Protein AF-A0A6F9D9B1-F1 (afdb_monomer_lite)

Radius of gyration: 52.51 Å; chains: 1; bounding box: 108×55×156 Å

Secondary structure (DSSP, 8-state):
-HHHHHHHHHHHHHHHHHHHHHHHHHHHHHHHHHHHHHHHHHHHHHHHHHHHHHHHHHHHHHHHHHHHHHHHHHHHHHHHHHHHHHHHHHHHHHHHHHHHHHHHHHHHHHHHHHHHSPP-SHHHHHHHHHHHHHHHHHHHHHHHHTT-SPPHHHHT-PPP--S--------------TT--------SS-TTTTS-SPPP-----S-TTSTTSSTTSSSS---------------GGGSSSSS-----------

Organism: NCBI:txid59560

InterPro domains:
  IPR038844 Cilia- and flagella-associated protein 157 [PTHR31954] (2-230)

pLDDT: mean 75.51, std 21.85, range [35.41, 98.44]

Structure (mmCIF, N/CA/C/O backbone):
data_AF-A0A6F9D9B1-F1
#
_entry.id   AF-A0A6F9D9B1-F1
#
loop_
_atom_site.group_PDB
_atom_site.id
_atom_site.type_symbol
_atom_site.label_atom_id
_atom_site.label_alt_id
_atom_site.label_comp_id
_atom_site.label_asym_id
_atom_site.label_entity_id
_atom_site.label_seq_id
_atom_site.pdbx_PDB_ins_code
_atom_site.Cartn_x
_atom_site.Cartn_y
_atom_site.Cartn_z
_atom_site.occupancy
_atom_site.B_iso_or_equiv
_atom_site.auth_seq_id
_atom_site.auth_comp_id
_atom_site.auth_asym_id
_atom_site.auth_atom_id
_atom_site.pdbx_PDB_model_num
ATOM 1 N N . MET A 1 1 ? -52.864 -15.549 83.362 1.00 72.94 1 MET A N 1
ATOM 2 C CA . MET A 1 1 ? -53.338 -16.318 82.189 1.00 72.94 1 MET A CA 1
ATOM 3 C C . MET A 1 1 ? -53.633 -15.479 80.948 1.00 72.94 1 MET A C 1
ATOM 5 O O . MET A 1 1 ? -52.844 -15.570 80.024 1.00 72.94 1 MET A O 1
ATOM 9 N N . GLN A 1 2 ? -54.710 -14.682 80.854 1.00 85.31 2 GLN A N 1
ATOM 10 C CA . GLN A 1 2 ? -55.036 -14.016 79.571 1.00 85.31 2 GLN A CA 1
ATOM 11 C C . GLN A 1 2 ? -54.035 -12.908 79.178 1.00 85.31 2 GLN A C 1
ATOM 13 O O . GLN A 1 2 ? -53.742 -12.740 77.999 1.00 85.31 2 GLN A O 1
ATOM 18 N N . ILE A 1 3 ? -53.469 -12.204 80.166 1.00 90.56 3 ILE A N 1
ATOM 19 C CA . ILE A 1 3 ? -52.449 -11.160 79.961 1.00 90.56 3 ILE A CA 1
ATOM 20 C C . ILE A 1 3 ? -51.107 -11.766 79.514 1.00 90.56 3 ILE A C 1
ATOM 22 O O . ILE A 1 3 ? -50.575 -11.347 78.496 1.00 90.56 3 ILE A O 1
ATOM 26 N N . GLU A 1 4 ? -50.616 -12.817 80.180 1.00 90.25 4 GLU A N 1
ATOM 27 C CA . GLU A 1 4 ? -49.375 -13.520 79.781 1.00 90.25 4 GLU A CA 1
ATOM 28 C C . GLU A 1 4 ? -49.441 -14.084 78.351 1.00 90.25 4 GLU A C 1
ATOM 30 O O . GLU A 1 4 ? -48.454 -14.069 77.612 1.00 90.25 4 GLU A O 1
ATOM 35 N N . LEU A 1 5 ? -50.612 -14.575 77.926 1.00 92.88 5 LEU A N 1
ATOM 36 C CA . LEU A 1 5 ? -50.808 -15.055 76.556 1.00 92.88 5 LEU A CA 1
ATOM 37 C C . LEU A 1 5 ? -50.654 -13.916 75.530 1.00 92.88 5 LEU A C 1
ATOM 39 O O . LEU A 1 5 ? -50.061 -14.102 74.471 1.00 92.88 5 LEU A O 1
ATOM 43 N N . LEU A 1 6 ? -51.165 -12.725 75.849 1.00 93.94 6 LEU A N 1
ATOM 44 C CA . LEU A 1 6 ? -51.011 -11.543 74.999 1.00 93.94 6 LEU A CA 1
ATOM 45 C C . LEU A 1 6 ? -49.564 -11.034 74.985 1.00 93.94 6 LEU A C 1
ATOM 47 O O . LEU A 1 6 ? -49.060 -10.694 73.917 1.00 93.94 6 LEU A O 1
ATOM 51 N N . GLU A 1 7 ? -48.879 -11.036 76.129 1.00 94.06 7 GLU A N 1
ATOM 52 C CA . GLU A 1 7 ? -47.473 -10.623 76.241 1.00 94.06 7 GLU A CA 1
ATOM 53 C C . GLU A 1 7 ? -46.542 -11.546 75.442 1.00 94.06 7 GLU A C 1
ATOM 55 O O . GLU A 1 7 ? -45.746 -11.071 74.630 1.00 94.06 7 GLU A O 1
ATOM 60 N N . SER A 1 8 ? -46.695 -12.867 75.588 1.00 93.62 8 SER A N 1
ATOM 61 C CA . SER A 1 8 ? -45.940 -13.854 74.796 1.00 93.62 8 SER A CA 1
ATOM 62 C C . SER A 1 8 ? -46.200 -13.720 73.291 1.00 93.62 8 SER A C 1
ATOM 64 O O . SER A 1 8 ? -45.258 -13.714 72.495 1.00 93.62 8 SER A O 1
ATOM 66 N N . SER A 1 9 ? -47.460 -13.517 72.886 1.00 94.38 9 SER A N 1
ATOM 67 C CA . SER A 1 9 ? -47.819 -13.237 71.491 1.00 94.38 9 SER A CA 1
ATOM 68 C C . SER A 1 9 ? -47.159 -11.953 70.976 1.00 94.38 9 SER A C 1
ATOM 70 O O . SER A 1 9 ? -46.678 -11.906 69.841 1.00 94.38 9 SER A O 1
ATOM 72 N N . GLN A 1 10 ? -47.130 -10.892 71.785 1.00 94.38 10 GLN A N 1
ATOM 73 C CA . GLN A 1 10 ? -46.506 -9.623 71.417 1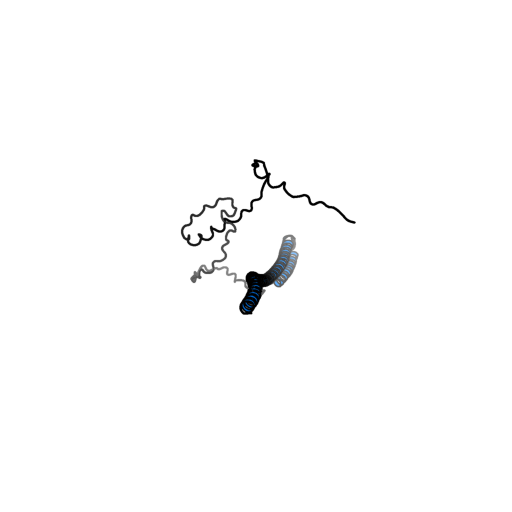.00 94.38 10 GLN A CA 1
ATOM 74 C C . GLN A 1 10 ? -44.987 -9.769 71.255 1.00 94.38 10 GLN A C 1
ATOM 76 O O . GLN A 1 10 ? -44.417 -9.237 70.298 1.00 94.38 10 GLN A O 1
ATOM 81 N N . GLU A 1 11 ? -44.331 -10.517 72.141 1.00 95.62 11 GLU A N 1
ATOM 82 C CA . GLU A 1 11 ? -42.892 -10.768 72.066 1.00 95.62 11 GLU A CA 1
ATOM 83 C C . GLU A 1 11 ? -42.522 -11.582 70.816 1.00 95.62 11 GLU A C 1
ATOM 85 O O . GLU A 1 11 ? -41.560 -11.256 70.112 1.00 95.62 11 GLU A O 1
ATOM 90 N N . GLU A 1 12 ? -43.315 -12.601 70.475 1.00 95.69 12 GLU A N 1
ATOM 91 C CA . GLU A 1 12 ? -43.139 -13.350 69.230 1.00 95.69 12 GLU A CA 1
ATOM 92 C C . GLU A 1 12 ? -43.305 -12.475 67.986 1.00 95.69 12 GLU A C 1
ATOM 94 O O . GLU A 1 12 ? -42.510 -12.581 67.047 1.00 95.69 12 GLU A O 1
ATOM 99 N N . LEU A 1 13 ? -44.320 -11.607 67.965 1.00 96.19 13 LEU A N 1
ATOM 100 C CA . LEU A 1 13 ? -44.542 -10.678 66.859 1.00 96.19 13 LEU A CA 1
ATOM 101 C C . LEU A 1 13 ? -43.378 -9.698 66.717 1.00 96.19 13 LEU A C 1
ATOM 103 O O . LEU A 1 13 ? -42.915 -9.471 65.600 1.00 96.19 13 LEU A O 1
ATOM 107 N N . ALA A 1 14 ? -42.854 -9.171 67.825 1.00 96.38 14 ALA A N 1
ATOM 108 C CA . ALA A 1 14 ? -41.684 -8.300 67.812 1.00 96.38 14 ALA A CA 1
ATOM 109 C C . ALA A 1 14 ? -40.438 -9.027 67.272 1.00 96.38 14 ALA A C 1
ATOM 111 O O . ALA A 1 14 ? -39.728 -8.485 66.421 1.00 96.38 14 ALA A O 1
ATOM 112 N N . LYS A 1 15 ? -40.202 -10.280 67.693 1.00 96.88 15 LYS A N 1
ATOM 113 C CA . LYS A 1 15 ? -39.099 -11.120 67.188 1.00 96.88 15 LYS A CA 1
ATOM 114 C C . LYS A 1 15 ? -39.237 -11.402 65.689 1.00 96.88 15 LYS A C 1
ATOM 116 O O . LYS A 1 15 ? -38.274 -11.215 64.943 1.00 96.88 15 LYS A O 1
ATOM 121 N N . LYS A 1 16 ? -40.429 -11.799 65.230 1.00 97.19 16 LYS A N 1
ATOM 122 C CA . LYS A 1 16 ? -40.727 -12.051 63.808 1.00 97.19 16 LYS A CA 1
ATOM 123 C C . LYS A 1 16 ? -40.570 -10.779 62.973 1.00 97.19 16 LYS A C 1
ATOM 125 O O . LYS A 1 16 ? -39.929 -10.817 61.928 1.00 97.19 16 LYS A O 1
ATOM 130 N N . ASN A 1 17 ? -41.074 -9.644 63.456 1.00 97.44 17 ASN A N 1
ATOM 131 C CA . ASN A 1 17 ? -40.945 -8.351 62.784 1.00 97.44 17 ASN A CA 1
ATOM 132 C C . ASN A 1 17 ? -39.471 -7.934 62.648 1.00 97.44 17 ASN A C 1
ATOM 134 O O . ASN A 1 17 ? -39.024 -7.611 61.550 1.00 97.44 17 ASN A O 1
ATOM 138 N N . ASN A 1 18 ? -38.682 -8.043 63.721 1.00 97.19 18 ASN A N 1
ATOM 139 C CA . ASN A 1 18 ? -37.259 -7.710 63.677 1.00 97.19 18 ASN A CA 1
ATOM 140 C C . ASN A 1 18 ? -36.475 -8.634 62.720 1.00 97.19 18 ASN A C 1
ATOM 142 O O . ASN A 1 18 ? -35.644 -8.172 61.936 1.00 97.19 18 ASN A O 1
ATOM 146 N N . SER A 1 19 ? -36.789 -9.935 62.716 1.00 97.56 19 SER A N 1
ATOM 147 C CA . SER A 1 19 ? -36.224 -10.887 61.750 1.00 97.56 19 SER A CA 1
ATOM 148 C C . SER A 1 19 ? -36.567 -10.504 60.303 1.00 97.56 19 SER A C 1
ATOM 150 O O . SER A 1 19 ? -35.673 -10.387 59.462 1.00 97.56 19 SER A O 1
ATOM 152 N N . ASN A 1 20 ? -37.840 -10.206 60.025 1.00 97.75 20 ASN A N 1
ATOM 153 C CA . ASN A 1 20 ? -38.300 -9.776 58.703 1.00 97.75 20 ASN A CA 1
ATOM 154 C C . ASN A 1 20 ? -37.621 -8.476 58.257 1.00 97.75 20 ASN A C 1
ATOM 156 O O . ASN A 1 20 ? -37.199 -8.369 57.108 1.00 97.75 20 ASN A O 1
ATOM 160 N N . LEU A 1 21 ? -37.443 -7.513 59.166 1.00 97.62 21 LEU A N 1
ATOM 161 C CA . LEU A 1 21 ? -36.732 -6.268 58.882 1.00 97.62 21 LEU A CA 1
ATOM 162 C C . LEU A 1 21 ? -35.270 -6.527 58.492 1.00 97.62 21 LEU A C 1
ATOM 164 O O . LEU A 1 21 ? -34.748 -5.878 57.585 1.00 97.62 21 LEU A O 1
ATOM 168 N N . LYS A 1 22 ? -34.599 -7.483 59.145 1.00 98.31 22 LYS A N 1
ATOM 169 C CA . LYS A 1 22 ? -33.225 -7.875 58.799 1.00 98.31 22 LYS A CA 1
ATOM 170 C C . LYS A 1 22 ? -33.153 -8.522 57.416 1.00 98.31 22 LYS A C 1
ATOM 172 O O . LYS A 1 22 ? -32.257 -8.188 56.642 1.00 98.31 22 LYS A O 1
ATOM 177 N N . VAL A 1 23 ? -34.097 -9.406 57.095 1.00 98.25 23 VAL A N 1
ATOM 178 C CA . VAL A 1 23 ? -34.194 -10.027 55.766 1.00 98.25 23 VAL A CA 1
ATOM 179 C C . VAL A 1 23 ? -34.441 -8.967 54.696 1.00 98.25 23 VAL A C 1
ATOM 181 O O . VAL A 1 23 ? -33.726 -8.945 53.698 1.00 98.25 23 VAL A O 1
ATOM 184 N N . LEU A 1 24 ? -35.371 -8.038 54.932 1.00 98.19 24 LEU A N 1
ATOM 185 C CA . LEU A 1 24 ? -35.668 -6.948 54.004 1.00 98.19 24 LEU A CA 1
ATOM 186 C C . LEU A 1 24 ? -34.423 -6.089 53.746 1.00 98.19 24 LEU A C 1
ATOM 188 O O . LEU A 1 24 ? -34.074 -5.857 52.595 1.00 98.19 24 LEU A O 1
ATOM 192 N N . LYS A 1 25 ? -33.681 -5.719 54.801 1.00 98.19 25 LYS A N 1
ATOM 193 C CA . LYS A 1 25 ? -32.403 -4.998 54.673 1.00 98.19 25 LYS A CA 1
ATOM 194 C C . LYS A 1 25 ? -31.373 -5.764 53.839 1.00 98.19 25 LYS A C 1
ATOM 196 O O . LYS A 1 25 ? -30.714 -5.148 53.007 1.00 98.19 25 LYS A O 1
ATOM 201 N N . MET A 1 26 ? -31.233 -7.079 54.034 1.00 98.38 26 MET A N 1
ATOM 202 C CA . MET A 1 26 ? -30.323 -7.888 53.212 1.00 98.38 26 MET A CA 1
ATOM 203 C C . MET A 1 26 ? -30.755 -7.936 51.747 1.00 98.38 26 MET A C 1
ATOM 205 O O . MET A 1 26 ? -29.910 -7.780 50.872 1.00 98.38 26 MET A O 1
ATOM 209 N N . ILE A 1 27 ? -32.046 -8.139 51.471 1.00 98.38 27 ILE A N 1
ATOM 210 C CA . ILE A 1 27 ? -32.565 -8.185 50.099 1.00 98.38 27 ILE A CA 1
ATOM 211 C C . ILE A 1 27 ? -32.355 -6.833 49.416 1.00 98.38 27 ILE A C 1
ATOM 213 O O . ILE A 1 27 ? -31.853 -6.801 48.300 1.00 98.38 27 ILE A O 1
ATOM 217 N N . THR A 1 28 ? -32.648 -5.719 50.092 1.00 98.19 28 THR A N 1
ATOM 218 C CA . THR A 1 28 ? -32.409 -4.376 49.544 1.00 98.19 28 THR A CA 1
ATOM 219 C C . THR A 1 28 ? -30.924 -4.117 49.290 1.00 98.19 28 THR A C 1
ATOM 221 O O . THR A 1 28 ? -30.573 -3.546 48.262 1.00 98.19 28 THR A O 1
ATOM 224 N N . ALA A 1 29 ? -30.038 -4.545 50.195 1.00 98.06 29 ALA A N 1
ATOM 225 C CA . ALA A 1 29 ? -28.596 -4.423 49.986 1.00 98.06 29 ALA A CA 1
ATOM 226 C C . ALA A 1 29 ? -28.125 -5.257 48.784 1.00 98.06 29 ALA A C 1
ATOM 228 O O . ALA A 1 29 ? -27.351 -4.769 47.965 1.00 98.06 29 ALA A O 1
ATOM 229 N N . ARG A 1 30 ? -28.636 -6.486 48.644 1.00 98.38 30 ARG A N 1
ATOM 230 C CA . ARG A 1 30 ? -28.313 -7.373 47.523 1.00 98.38 30 ARG A CA 1
ATOM 231 C C . ARG A 1 30 ? -28.859 -6.855 46.193 1.00 98.38 30 ARG A C 1
ATOM 233 O O . ARG A 1 30 ? -28.149 -6.942 45.202 1.00 98.38 30 ARG A O 1
ATOM 240 N N . ALA A 1 31 ? -30.066 -6.293 46.175 1.00 98.25 31 ALA A N 1
ATOM 241 C CA . ALA A 1 31 ? -30.654 -5.694 44.979 1.00 98.25 31 ALA A CA 1
ATOM 242 C C . ALA A 1 31 ? -29.799 -4.526 44.468 1.00 98.25 31 ALA A C 1
ATOM 244 O O . ALA A 1 31 ? -29.416 -4.523 43.306 1.00 98.25 31 ALA A O 1
ATOM 245 N N . ARG A 1 32 ? -29.376 -3.615 45.357 1.00 98.19 32 ARG A N 1
ATOM 246 C CA . ARG A 1 32 ? -28.458 -2.521 44.985 1.00 98.19 32 ARG A CA 1
ATOM 247 C C . ARG A 1 32 ? -27.114 -3.021 44.469 1.00 98.19 32 ARG A C 1
ATOM 249 O O . ARG A 1 32 ? -26.556 -2.450 43.543 1.00 98.19 32 ARG A O 1
ATOM 256 N N . GLN A 1 33 ? -26.576 -4.080 45.072 1.00 98.38 33 GLN A N 1
ATOM 257 C CA . GLN A 1 33 ? -25.340 -4.686 44.581 1.00 98.38 33 GLN A CA 1
ATOM 258 C C . GLN A 1 33 ? -25.522 -5.263 43.169 1.00 98.38 33 GLN A C 1
ATOM 260 O O . GLN A 1 33 ? -24.626 -5.129 42.345 1.00 98.38 33 GLN A O 1
ATOM 265 N N . GLN A 1 34 ? -26.664 -5.896 42.893 1.00 98.31 34 GLN A N 1
ATOM 266 C CA . GLN A 1 34 ? -26.977 -6.430 41.567 1.00 98.31 34 GLN A CA 1
ATOM 267 C C . GLN A 1 34 ? -27.194 -5.320 40.534 1.00 98.31 34 GLN A C 1
ATOM 269 O O . GLN A 1 34 ? -26.738 -5.473 39.410 1.00 98.31 34 GLN A O 1
ATOM 274 N N . GLU A 1 35 ? -27.818 -4.202 40.911 1.00 98.12 35 GLU A N 1
ATOM 275 C CA . GLU A 1 35 ? -27.962 -3.022 40.044 1.00 98.12 35 GLU A CA 1
ATOM 276 C C . GLU A 1 35 ? -26.596 -2.477 39.609 1.00 98.12 35 GLU A C 1
ATOM 278 O O . GLU A 1 35 ? -26.361 -2.312 38.418 1.00 98.12 35 GLU A O 1
ATOM 283 N N . LEU A 1 36 ? -25.659 -2.306 40.550 1.00 98.31 36 LEU A N 1
ATOM 284 C CA . LEU A 1 36 ? -24.294 -1.869 40.228 1.00 98.31 36 LEU A CA 1
ATOM 285 C C . LEU A 1 36 ? -23.558 -2.865 39.323 1.00 98.31 36 LEU A C 1
ATOM 287 O O . LEU A 1 36 ? -22.819 -2.467 38.432 1.00 98.31 36 LEU A O 1
ATOM 291 N N . GLN A 1 37 ? -23.754 -4.168 39.542 1.00 98.25 37 GLN A N 1
ATOM 292 C CA . GLN A 1 37 ? -23.152 -5.195 38.689 1.00 98.25 37 GLN A CA 1
ATOM 293 C C . GLN A 1 37 ? -23.719 -5.183 37.269 1.00 98.25 37 GLN A C 1
ATOM 295 O O . GLN A 1 37 ? -22.981 -5.463 36.331 1.00 98.25 37 GLN A O 1
ATOM 300 N N . LEU A 1 38 ? -25.011 -4.893 37.107 1.00 98.44 38 LEU A N 1
ATOM 301 C CA . LEU A 1 38 ? -25.625 -4.766 35.789 1.00 98.44 38 LEU A CA 1
ATOM 302 C C . LEU A 1 38 ? -25.080 -3.544 35.049 1.00 98.44 38 LEU A C 1
ATOM 304 O O . LEU A 1 38 ? -24.692 -3.682 33.897 1.00 98.44 38 LEU A O 1
ATOM 308 N N . GLU A 1 39 ? -24.950 -2.401 35.722 1.00 98.38 39 GLU A N 1
ATOM 309 C CA . GLU A 1 39 ? -24.370 -1.183 35.137 1.00 98.38 39 GLU A CA 1
ATOM 310 C C . GLU A 1 39 ? -22.909 -1.394 34.678 1.00 98.38 39 GLU A C 1
ATOM 312 O O . GLU A 1 39 ? -22.523 -1.002 33.573 1.00 98.38 39 GLU A O 1
ATOM 317 N N . ASP A 1 40 ? -22.101 -2.098 35.478 1.00 98.25 40 ASP A N 1
ATOM 318 C CA . ASP A 1 40 ? -20.730 -2.483 35.108 1.00 98.25 40 ASP A CA 1
ATOM 319 C C . ASP A 1 40 ? -20.695 -3.424 33.889 1.00 98.25 40 ASP A C 1
ATOM 321 O O . ASP A 1 40 ? -19.807 -3.330 33.042 1.00 98.25 40 ASP A O 1
ATOM 325 N N . LEU A 1 41 ? -21.649 -4.353 33.779 1.00 98.31 41 LEU A N 1
ATOM 326 C CA . LEU A 1 41 ? -21.725 -5.258 32.630 1.00 98.31 41 LEU A CA 1
ATOM 327 C C . LEU A 1 41 ? -22.193 -4.535 31.365 1.00 98.31 41 LEU A C 1
ATOM 329 O O . LEU A 1 41 ? -21.628 -4.779 30.303 1.00 98.31 41 LEU A O 1
ATOM 333 N N . GLU A 1 42 ? -23.165 -3.631 31.480 1.00 98.38 42 GLU A N 1
ATOM 334 C CA . GLU A 1 42 ? -23.666 -2.819 30.367 1.00 98.38 42 GLU A CA 1
ATOM 335 C C . GLU A 1 42 ? -22.579 -1.890 29.813 1.00 98.38 42 GLU A C 1
ATOM 337 O O . GLU A 1 42 ? -22.394 -1.805 28.598 1.00 98.38 42 GLU A O 1
ATOM 342 N N . SER A 1 43 ? -21.813 -1.226 30.684 1.00 98.25 43 SER A N 1
ATOM 343 C CA . SER A 1 43 ? -20.684 -0.392 30.248 1.00 98.25 43 SER A CA 1
ATOM 344 C C . SER A 1 43 ? -19.606 -1.218 29.545 1.00 98.25 43 SER A C 1
ATOM 346 O O . SER A 1 43 ? -19.127 -0.843 28.476 1.00 98.25 43 SER A O 1
ATOM 348 N N . ARG A 1 44 ? -19.283 -2.397 30.081 1.00 98.31 44 ARG A N 1
ATOM 349 C CA . ARG A 1 44 ? -18.303 -3.297 29.474 1.00 98.31 44 ARG A CA 1
ATOM 350 C C . ARG A 1 44 ? -18.777 -3.878 28.141 1.00 98.31 44 ARG A C 1
ATOM 352 O O . ARG A 1 44 ? -17.967 -4.066 27.239 1.00 98.31 44 ARG A O 1
ATOM 359 N N . GLU A 1 45 ? -20.070 -4.154 27.988 1.00 98.38 45 GLU A N 1
ATOM 360 C CA . GLU A 1 45 ? -20.661 -4.571 26.711 1.00 98.38 45 GLU A CA 1
ATOM 361 C C . GLU A 1 45 ? -20.518 -3.473 25.648 1.00 98.38 45 GLU A C 1
ATOM 363 O O . GLU A 1 45 ? -20.113 -3.760 24.522 1.00 98.38 45 GLU A O 1
ATOM 368 N N . GLN A 1 46 ? -20.739 -2.207 26.017 1.00 98.31 46 GLN A N 1
ATOM 369 C CA . GLN A 1 46 ? -20.509 -1.071 25.117 1.00 98.31 46 GLN A CA 1
ATOM 370 C C . GLN A 1 46 ? -19.037 -0.948 24.700 1.00 98.31 46 GLN A C 1
ATOM 372 O O . GLN A 1 46 ? -18.756 -0.712 23.525 1.00 98.31 46 GLN A O 1
ATOM 377 N N . GLU A 1 47 ? -18.094 -1.139 25.627 1.00 98.31 47 GLU A N 1
ATOM 378 C CA . GLU A 1 47 ? -16.659 -1.163 25.309 1.00 98.31 47 GLU A CA 1
ATOM 379 C C . GLU A 1 47 ? -16.309 -2.305 24.344 1.00 98.31 47 GLU A C 1
ATOM 381 O O . GLU A 1 47 ? -15.553 -2.104 23.393 1.00 98.31 47 GLU A O 1
ATOM 386 N N . TYR A 1 48 ? -16.878 -3.498 24.548 1.00 98.44 48 TYR A N 1
ATOM 387 C CA . TYR A 1 48 ? -16.671 -4.626 23.640 1.00 98.44 48 TYR A CA 1
ATOM 388 C C . TYR A 1 48 ? -17.203 -4.345 22.237 1.00 98.44 48 TYR A C 1
ATOM 390 O O . TYR A 1 48 ? -16.510 -4.652 21.270 1.00 98.44 48 TYR A O 1
ATOM 398 N N . MET A 1 49 ? -18.380 -3.726 22.118 1.00 98.44 49 MET A N 1
ATOM 399 C CA . MET A 1 49 ? -18.922 -3.324 20.819 1.00 98.44 49 MET A CA 1
ATOM 400 C C . MET A 1 49 ? -18.001 -2.330 20.102 1.00 98.44 49 MET A C 1
ATOM 402 O O . MET A 1 49 ? -17.712 -2.509 18.922 1.00 98.44 49 MET A O 1
ATOM 406 N N . GLN A 1 50 ? -17.489 -1.321 20.812 1.00 98.31 50 GLN A N 1
ATOM 407 C CA . GLN A 1 50 ? -16.557 -0.342 20.236 1.00 98.31 50 GLN A CA 1
ATOM 408 C C . GLN A 1 50 ? -15.258 -1.007 19.766 1.00 98.31 50 GLN A C 1
ATOM 410 O O . GLN A 1 50 ? -14.807 -0.771 18.648 1.00 98.31 50 GLN A O 1
ATOM 415 N N . LEU A 1 51 ? -14.683 -1.891 20.585 1.00 98.38 51 LEU A N 1
ATOM 416 C CA . LEU A 1 51 ? -13.481 -2.642 20.219 1.00 98.38 51 LEU A CA 1
ATOM 417 C C . LEU A 1 51 ? -13.714 -3.575 19.026 1.00 98.38 51 LEU A C 1
ATOM 419 O O . LEU A 1 51 ? -12.814 -3.764 18.206 1.00 98.38 51 LEU A O 1
ATOM 423 N N . GLU A 1 52 ? -14.898 -4.176 18.918 1.00 98.44 52 GLU A N 1
ATOM 424 C CA . GLU A 1 52 ? -15.259 -5.004 17.772 1.00 98.44 52 GLU A CA 1
ATOM 425 C C . GLU A 1 52 ? -15.352 -4.156 16.498 1.00 98.44 52 GLU A C 1
ATOM 427 O O . GLU A 1 52 ? -14.735 -4.508 15.490 1.00 98.44 52 GLU A O 1
ATOM 432 N N . GLU A 1 53 ? -16.014 -2.999 16.555 1.00 98.44 53 GLU A N 1
ATOM 433 C CA . GLU A 1 53 ? -16.066 -2.043 15.445 1.00 98.44 53 GLU A CA 1
ATOM 434 C C . GLU A 1 53 ? -14.661 -1.604 15.008 1.00 98.44 53 GLU A C 1
ATOM 436 O O . GLU A 1 53 ? -14.322 -1.726 13.828 1.00 98.44 53 GLU A O 1
ATOM 441 N N . GLU A 1 54 ? -13.804 -1.187 15.941 1.00 98.44 54 GLU A N 1
ATOM 442 C CA . GLU A 1 54 ? -12.410 -0.826 15.658 1.00 98.44 54 GLU A CA 1
ATOM 443 C C . GLU A 1 54 ? -11.630 -1.995 15.039 1.00 98.44 54 GLU A C 1
ATOM 445 O O . GLU A 1 54 ? -10.911 -1.826 14.051 1.00 98.44 54 GLU A O 1
ATOM 450 N N . SER A 1 55 ? -11.806 -3.213 15.561 1.00 98.12 55 SER A N 1
ATOM 451 C CA . SER A 1 55 ? -11.159 -4.408 15.014 1.00 98.12 55 SER A CA 1
ATOM 452 C C . SER A 1 55 ? -11.593 -4.677 13.574 1.00 98.12 55 SER A C 1
ATOM 454 O O . SER A 1 55 ? -10.753 -4.995 12.726 1.00 98.12 55 SER A O 1
ATOM 456 N N . THR A 1 56 ? -12.885 -4.528 13.268 1.00 98.44 56 THR A N 1
ATOM 457 C CA . THR A 1 56 ? -13.382 -4.693 11.896 1.00 98.44 56 THR A CA 1
ATOM 458 C C . THR A 1 56 ? -12.839 -3.622 10.954 1.00 98.44 56 THR A C 1
ATOM 460 O O . THR A 1 56 ? -12.427 -3.963 9.844 1.00 98.44 56 THR A O 1
ATOM 463 N N . GLN A 1 57 ? -12.750 -2.365 11.395 1.00 98.38 57 GLN A N 1
ATOM 464 C CA . GLN A 1 57 ? -12.172 -1.275 10.605 1.00 98.38 57 GLN A CA 1
ATOM 465 C C . GLN A 1 57 ? -10.697 -1.540 10.290 1.00 98.38 57 GLN A C 1
ATOM 467 O O . GLN A 1 57 ? -10.301 -1.511 9.128 1.00 98.38 57 GLN A O 1
ATOM 472 N N . ILE A 1 58 ? -9.898 -1.915 11.293 1.00 98.31 58 ILE A N 1
ATOM 473 C CA . ILE A 1 58 ? -8.472 -2.229 11.110 1.00 98.31 58 ILE A CA 1
ATOM 474 C C . ILE A 1 58 ? -8.271 -3.418 10.157 1.00 98.31 58 ILE A C 1
ATOM 476 O O . ILE A 1 58 ? -7.311 -3.444 9.381 1.00 98.31 58 ILE A O 1
ATOM 480 N N . ARG A 1 59 ? -9.155 -4.424 10.193 1.00 98.31 59 ARG A N 1
ATOM 481 C CA . ARG A 1 59 ? -9.103 -5.546 9.239 1.00 98.31 59 ARG A CA 1
ATOM 482 C C . ARG A 1 59 ? -9.369 -5.083 7.811 1.00 98.31 59 ARG A C 1
ATOM 484 O O . ARG A 1 59 ? -8.617 -5.464 6.920 1.00 98.31 59 ARG A O 1
ATOM 491 N N . GLN A 1 60 ? -10.380 -4.240 7.608 1.00 98.31 60 GLN A N 1
ATOM 492 C CA . GLN A 1 60 ? -10.689 -3.676 6.291 1.00 98.31 60 GLN A CA 1
ATOM 493 C C . GLN A 1 60 ? -9.549 -2.800 5.765 1.00 98.31 60 GLN A C 1
ATOM 495 O O . GLN A 1 60 ? -9.204 -2.875 4.589 1.00 98.31 60 GLN A O 1
ATOM 500 N N . GLU A 1 61 ? -8.936 -1.982 6.621 1.00 98.25 61 GLU A N 1
ATOM 501 C CA . GLU A 1 61 ? -7.781 -1.167 6.241 1.00 98.25 61 GLU A CA 1
ATOM 502 C C . GLU A 1 61 ? -6.580 -2.029 5.845 1.00 98.25 61 GLU A C 1
ATOM 504 O O . GLU A 1 61 ? -5.940 -1.750 4.831 1.00 98.25 61 GLU A O 1
ATOM 509 N N . ASN A 1 62 ? -6.296 -3.101 6.592 1.00 98.00 62 ASN A N 1
ATOM 510 C CA . ASN A 1 62 ? -5.239 -4.044 6.226 1.00 98.00 62 ASN A CA 1
ATOM 511 C C . ASN A 1 62 ? -5.502 -4.694 4.869 1.00 98.00 62 ASN A C 1
ATOM 513 O O . ASN A 1 62 ? -4.606 -4.709 4.034 1.00 98.00 62 ASN A O 1
ATOM 517 N N . GLU A 1 63 ? -6.721 -5.176 4.627 1.00 98.31 63 GLU A N 1
ATOM 518 C CA . GLU A 1 63 ? -7.096 -5.782 3.345 1.00 98.31 63 GLU A CA 1
ATOM 519 C C . GLU A 1 63 ? -6.913 -4.791 2.186 1.00 98.31 63 GLU A C 1
ATOM 521 O O . GLU A 1 63 ? -6.278 -5.106 1.183 1.00 98.31 63 GLU A O 1
ATOM 526 N N . GLN A 1 64 ? -7.337 -3.535 2.363 1.00 98.19 64 GLN A N 1
ATOM 527 C CA . GLN A 1 64 ? -7.115 -2.486 1.364 1.00 98.19 64 GLN A CA 1
ATOM 528 C C . GLN A 1 64 ? -5.632 -2.190 1.111 1.00 98.19 64 GLN A C 1
ATOM 530 O O . GLN A 1 64 ? -5.251 -1.857 -0.015 1.00 98.19 64 GLN A O 1
ATOM 535 N N . VAL A 1 65 ? -4.792 -2.233 2.146 1.00 98.19 65 VAL A N 1
ATOM 536 C CA . VAL A 1 65 ? -3.345 -2.029 2.002 1.00 98.19 65 VAL A CA 1
ATOM 537 C C . VAL A 1 65 ? -2.713 -3.206 1.267 1.00 98.19 65 VAL A C 1
ATOM 539 O O . VAL A 1 65 ? -1.911 -2.972 0.364 1.00 98.19 65 VAL A O 1
ATOM 542 N N . THR A 1 66 ? -3.103 -4.437 1.593 1.00 98.38 66 THR A N 1
ATOM 543 C CA . THR A 1 66 ? -2.651 -5.644 0.893 1.00 98.38 66 THR A CA 1
ATOM 544 C C . THR A 1 66 ? -3.024 -5.590 -0.588 1.00 98.38 66 THR A C 1
ATOM 546 O O . THR A 1 66 ? -2.138 -5.699 -1.431 1.00 98.38 66 THR A O 1
ATOM 549 N N . ASP A 1 67 ? -4.274 -5.261 -0.920 1.00 98.25 67 ASP A N 1
ATOM 550 C CA . ASP A 1 67 ? -4.724 -5.083 -2.308 1.00 98.25 67 ASP A CA 1
ATOM 551 C C . ASP A 1 67 ? -3.910 -4.020 -3.063 1.00 98.25 67 ASP A C 1
ATOM 553 O O . ASP A 1 67 ? -3.602 -4.155 -4.251 1.00 98.25 67 ASP A O 1
ATOM 557 N N . ARG A 1 68 ? -3.584 -2.905 -2.396 1.00 98.31 68 ARG A N 1
ATOM 558 C CA . ARG A 1 68 ? -2.765 -1.841 -2.996 1.00 98.31 68 ARG A CA 1
ATOM 559 C C . ARG A 1 68 ? -1.333 -2.300 -3.227 1.00 98.31 68 ARG A C 1
ATOM 561 O O . ARG A 1 68 ? -0.764 -1.935 -4.252 1.00 98.31 68 ARG A O 1
ATOM 568 N N . LEU A 1 69 ? -0.761 -3.062 -2.297 1.00 98.19 69 LEU A N 1
ATOM 569 C CA . LEU A 1 69 ? 0.576 -3.628 -2.447 1.00 98.19 69 LEU A CA 1
ATOM 570 C C . LEU A 1 69 ? 0.631 -4.578 -3.641 1.00 98.19 69 LEU A C 1
ATOM 572 O O . LEU A 1 69 ? 1.487 -4.388 -4.499 1.00 98.19 69 LEU A O 1
ATOM 576 N N . GLU A 1 70 ? -0.323 -5.501 -3.765 1.00 98.25 70 GLU A N 1
ATOM 577 C CA . GLU A 1 70 ? -0.382 -6.435 -4.897 1.00 98.25 70 GLU A CA 1
ATOM 578 C C . GLU A 1 70 ? -0.469 -5.699 -6.244 1.00 98.25 70 GLU A C 1
ATOM 580 O O . GLU A 1 70 ? 0.286 -5.983 -7.176 1.00 98.25 70 GLU A O 1
ATOM 585 N N . ARG A 1 71 ? -1.321 -4.669 -6.342 1.00 98.25 71 ARG A N 1
ATOM 586 C CA . ARG A 1 71 ? -1.422 -3.847 -7.563 1.00 98.25 71 ARG A CA 1
ATOM 587 C C . ARG A 1 71 ? -0.117 -3.125 -7.890 1.00 98.25 71 ARG A C 1
ATOM 589 O O . ARG A 1 71 ? 0.283 -3.084 -9.052 1.00 98.25 71 ARG A O 1
ATOM 596 N N . LEU A 1 72 ? 0.549 -2.559 -6.885 1.00 98.00 72 LEU A N 1
ATOM 597 C CA . LEU A 1 72 ? 1.832 -1.882 -7.077 1.00 98.00 72 LEU A CA 1
ATOM 598 C C . LEU A 1 72 ? 2.934 -2.861 -7.495 1.00 98.00 72 LEU A C 1
ATOM 600 O O . LEU A 1 72 ? 3.770 -2.511 -8.327 1.00 98.00 72 LEU A O 1
ATOM 604 N N . GLU A 1 73 ? 2.933 -4.084 -6.969 1.00 98.12 73 GLU A N 1
ATOM 605 C CA . GLU A 1 73 ? 3.863 -5.137 -7.381 1.00 98.12 73 GLU A CA 1
ATOM 606 C C . GLU A 1 73 ? 3.644 -5.548 -8.842 1.00 98.12 73 GLU A C 1
ATOM 608 O O . GLU A 1 73 ? 4.612 -5.683 -9.600 1.00 98.12 73 GLU A O 1
ATOM 613 N N . GLU A 1 74 ? 2.389 -5.671 -9.282 1.00 98.12 74 GLU A N 1
ATOM 614 C CA . GLU A 1 74 ? 2.073 -5.912 -10.691 1.00 98.12 74 GLU A CA 1
ATOM 615 C C . GLU A 1 74 ? 2.544 -4.768 -11.597 1.00 98.12 74 GLU A C 1
ATOM 617 O O . GLU A 1 74 ? 3.155 -5.011 -12.642 1.00 98.12 74 GLU A O 1
ATOM 622 N N . GLU A 1 75 ? 2.278 -3.516 -11.220 1.00 98.12 75 GLU A N 1
ATOM 623 C CA . GLU A 1 75 ? 2.723 -2.338 -11.970 1.00 98.12 75 GLU A CA 1
ATOM 624 C C . GLU A 1 75 ? 4.253 -2.257 -12.038 1.00 98.12 75 GLU A C 1
ATOM 626 O O . GLU A 1 75 ? 4.821 -1.994 -13.105 1.00 98.12 75 GLU A O 1
ATOM 631 N N . LEU A 1 76 ? 4.940 -2.554 -10.934 1.00 97.81 76 LEU A N 1
ATOM 632 C CA . LEU A 1 76 ? 6.397 -2.628 -10.880 1.00 97.81 76 LEU A CA 1
ATOM 633 C C . LEU A 1 76 ? 6.923 -3.726 -11.809 1.00 97.81 76 LEU A C 1
ATOM 635 O O . LEU A 1 76 ? 7.859 -3.496 -12.572 1.00 97.81 76 LEU A O 1
ATOM 639 N N . SER A 1 77 ? 6.302 -4.905 -11.808 1.00 98.06 77 SER A N 1
ATOM 640 C CA . SER A 1 77 ? 6.677 -6.003 -12.703 1.00 98.06 77 SER A CA 1
ATOM 641 C C . SER A 1 77 ? 6.513 -5.616 -14.179 1.00 98.06 77 SER A C 1
ATOM 643 O O . SER A 1 77 ? 7.440 -5.779 -14.980 1.00 98.06 77 SER A O 1
ATOM 645 N N . ARG A 1 78 ? 5.375 -5.006 -14.537 1.00 98.06 78 ARG A N 1
ATOM 646 C CA . ARG A 1 78 ? 5.092 -4.535 -15.905 1.00 98.06 78 ARG A CA 1
ATOM 647 C C . ARG A 1 78 ? 6.080 -3.461 -16.357 1.00 98.06 78 ARG A C 1
ATOM 649 O O . ARG A 1 78 ? 6.607 -3.542 -17.467 1.00 98.06 78 ARG A O 1
ATOM 656 N N . THR A 1 79 ? 6.351 -2.474 -15.506 1.00 97.50 79 THR A N 1
ATOM 657 C CA . THR A 1 79 ? 7.299 -1.388 -15.807 1.00 97.50 79 THR A CA 1
ATOM 658 C C . THR A 1 79 ? 8.738 -1.887 -15.892 1.00 97.50 79 THR A C 1
ATOM 660 O O . THR A 1 79 ? 9.487 -1.467 -16.770 1.00 97.50 79 THR A O 1
ATOM 663 N N . LYS A 1 80 ? 9.133 -2.843 -15.048 1.00 97.69 80 LYS A N 1
ATOM 664 C CA . LYS A 1 80 ? 10.443 -3.496 -15.141 1.00 97.69 80 LYS A CA 1
ATOM 665 C C . LYS A 1 80 ? 10.592 -4.274 -16.449 1.00 97.69 80 LYS A C 1
ATOM 667 O O . LYS A 1 80 ? 11.645 -4.210 -17.080 1.00 97.69 80 LYS A O 1
ATOM 672 N N . GLN A 1 81 ? 9.543 -4.973 -16.885 1.00 97.75 81 GLN A N 1
ATOM 673 C CA . GLN A 1 81 ? 9.556 -5.695 -18.156 1.00 97.75 81 GLN A CA 1
ATOM 674 C C . GLN A 1 81 ? 9.648 -4.747 -19.359 1.00 97.75 81 GLN A C 1
ATOM 676 O O . GLN A 1 81 ? 10.415 -5.014 -20.284 1.00 97.75 81 GLN A O 1
ATOM 681 N N . SER A 1 82 ? 8.892 -3.645 -19.368 1.00 97.38 82 SER A N 1
ATOM 682 C CA . SER A 1 82 ? 8.978 -2.659 -20.452 1.00 97.38 82 SER A CA 1
ATOM 683 C C . SER A 1 82 ? 10.339 -1.965 -20.480 1.00 97.38 82 SER A C 1
ATOM 685 O O . SER A 1 82 ? 10.894 -1.764 -21.561 1.00 97.38 82 SER A O 1
ATOM 687 N N . LEU A 1 83 ? 10.914 -1.675 -19.309 1.00 96.81 83 LEU A N 1
ATOM 688 C CA . LEU A 1 83 ? 12.262 -1.134 -19.199 1.00 96.81 83 LEU A CA 1
ATOM 689 C C . LEU A 1 83 ? 13.294 -2.102 -19.790 1.00 96.81 83 LEU A C 1
ATOM 691 O O . LEU A 1 83 ? 14.076 -1.670 -20.627 1.00 96.81 83 LEU A O 1
ATOM 695 N N . SER A 1 84 ? 13.239 -3.395 -19.441 1.00 97.75 84 SER A N 1
ATOM 696 C CA . SER A 1 84 ? 14.138 -4.429 -19.993 1.00 97.75 84 SER A CA 1
ATOM 697 C C . SER A 1 84 ? 14.081 -4.480 -21.519 1.00 97.75 84 SER A C 1
ATOM 699 O O . SER A 1 84 ? 15.111 -4.405 -22.184 1.00 97.75 84 SER A O 1
ATOM 701 N N . LYS A 1 85 ? 12.870 -4.520 -22.089 1.00 97.44 85 LYS A N 1
ATOM 702 C CA . LYS A 1 85 ? 12.680 -4.524 -23.548 1.00 97.44 85 LYS A CA 1
ATOM 703 C C . LYS A 1 85 ? 13.263 -3.275 -24.201 1.00 97.44 85 LYS A C 1
ATOM 705 O O . LYS A 1 85 ? 14.001 -3.371 -25.172 1.00 97.44 85 LYS A O 1
ATOM 710 N N . THR A 1 86 ? 12.984 -2.106 -23.628 1.00 96.44 86 THR A N 1
ATOM 711 C CA . THR A 1 86 ? 13.492 -0.832 -24.154 1.00 96.44 86 THR A CA 1
ATOM 712 C C . THR A 1 86 ? 15.019 -0.769 -24.069 1.00 96.44 86 THR A C 1
ATOM 714 O O . THR A 1 86 ? 15.667 -0.250 -24.976 1.00 96.44 86 THR A O 1
ATOM 717 N N . THR A 1 87 ? 15.622 -1.304 -23.002 1.00 96.62 87 THR A N 1
ATOM 718 C CA . THR A 1 87 ? 17.084 -1.374 -22.879 1.00 96.62 87 THR A CA 1
ATOM 719 C C . THR A 1 87 ? 17.702 -2.340 -23.884 1.00 96.62 87 THR A C 1
ATOM 721 O O . THR A 1 87 ? 18.696 -1.982 -24.505 1.00 96.62 87 THR A O 1
ATOM 724 N N . GLU A 1 88 ? 17.088 -3.502 -24.118 1.00 96.88 88 GLU A N 1
ATOM 725 C CA . GLU A 1 88 ? 17.540 -4.470 -25.126 1.00 96.88 88 GLU A CA 1
ATOM 726 C C . GLU A 1 88 ? 17.464 -3.883 -26.544 1.00 96.88 88 GLU A C 1
ATOM 728 O O . GLU A 1 88 ? 18.421 -3.980 -27.313 1.00 96.88 88 GLU A O 1
ATOM 733 N N . GLU A 1 89 ? 16.361 -3.209 -26.881 1.00 96.38 89 GLU A N 1
ATOM 734 C CA . GLU A 1 89 ? 16.200 -2.510 -28.161 1.00 96.38 89 GLU A CA 1
ATOM 735 C C . GLU A 1 89 ? 17.241 -1.399 -28.331 1.00 96.38 89 GLU A C 1
ATOM 737 O O . GLU A 1 89 ? 17.859 -1.273 -29.391 1.00 96.38 89 GLU A O 1
ATOM 742 N N . ARG A 1 90 ? 17.478 -0.609 -27.278 1.00 95.69 90 ARG A N 1
ATOM 743 C CA . ARG A 1 90 ? 18.503 0.438 -27.274 1.00 95.69 90 ARG A CA 1
ATOM 744 C C . ARG A 1 90 ? 19.892 -0.148 -27.516 1.00 95.69 90 ARG A C 1
ATOM 746 O O . ARG A 1 90 ? 20.635 0.398 -28.326 1.00 95.69 90 ARG A O 1
ATOM 753 N N . ASP A 1 91 ? 20.239 -1.237 -26.843 1.00 95.88 91 ASP A N 1
ATOM 754 C CA . ASP A 1 91 ? 21.553 -1.867 -26.972 1.00 95.88 91 ASP A CA 1
ATOM 755 C C . ASP A 1 91 ? 21.744 -2.452 -28.377 1.00 95.88 91 ASP A C 1
ATOM 757 O O . ASP A 1 91 ? 22.783 -2.232 -29.001 1.00 95.88 91 ASP A O 1
ATOM 761 N N . ALA A 1 92 ? 20.708 -3.082 -28.941 1.00 93.94 92 ALA A N 1
ATOM 762 C CA . ALA A 1 92 ? 20.720 -3.549 -30.325 1.00 93.94 92 ALA A CA 1
ATOM 763 C C . ALA A 1 92 ? 20.902 -2.396 -31.331 1.00 93.94 92 ALA A C 1
ATOM 765 O O . ALA A 1 92 ? 21.657 -2.530 -32.299 1.00 93.94 92 ALA A O 1
ATOM 766 N N . LEU A 1 93 ? 20.249 -1.251 -31.100 1.00 93.81 93 LEU A N 1
ATOM 767 C CA . LEU A 1 93 ? 20.414 -0.054 -31.929 1.00 93.81 93 LEU A CA 1
ATOM 768 C C . LEU A 1 93 ? 21.820 0.543 -31.813 1.00 93.81 93 LEU A C 1
ATOM 770 O O . LEU A 1 93 ? 22.387 0.926 -32.835 1.00 93.81 93 LEU A O 1
ATOM 774 N N . ILE A 1 94 ? 22.392 0.603 -30.607 1.00 95.31 94 ILE A N 1
ATOM 775 C CA . ILE A 1 94 ? 23.763 1.085 -30.387 1.00 95.31 94 ILE A CA 1
ATOM 776 C C . ILE A 1 94 ? 24.755 0.181 -31.119 1.00 95.31 94 ILE A C 1
ATOM 778 O O . ILE A 1 94 ? 25.521 0.677 -31.940 1.00 95.31 94 ILE A O 1
ATOM 782 N N . SER A 1 95 ? 24.679 -1.139 -30.930 1.00 94.06 95 SER A N 1
ATOM 783 C CA . SER A 1 95 ? 25.549 -2.083 -31.644 1.00 94.06 95 SER A CA 1
ATOM 784 C C . SER A 1 95 ? 25.363 -2.022 -33.163 1.00 94.06 95 SER A C 1
ATOM 786 O O . SER A 1 95 ? 26.322 -2.160 -33.920 1.00 94.06 95 SER A O 1
ATOM 788 N N . GLY A 1 96 ? 24.134 -1.807 -33.642 1.00 91.56 96 GLY A N 1
ATOM 789 C CA . GLY A 1 96 ? 23.866 -1.592 -35.065 1.00 91.56 96 GLY A CA 1
ATOM 790 C C . GLY A 1 96 ? 24.497 -0.301 -35.596 1.00 91.56 96 GLY A C 1
ATOM 791 O O . GLY A 1 96 ? 25.023 -0.290 -36.709 1.00 91.56 96 GLY A O 1
ATOM 792 N N . LYS A 1 97 ? 24.474 0.771 -34.797 1.00 93.31 97 LYS A N 1
ATOM 793 C CA . LYS A 1 97 ? 25.088 2.060 -35.123 1.00 93.31 97 LYS A CA 1
ATOM 794 C C . LYS A 1 97 ? 26.610 1.964 -35.173 1.00 93.31 97 LYS A C 1
ATOM 796 O O . LYS A 1 97 ? 27.186 2.426 -36.148 1.00 93.31 97 LYS A O 1
ATOM 801 N N . GLU A 1 98 ? 27.239 1.327 -34.190 1.00 94.12 98 GLU A N 1
ATOM 802 C CA . GLU A 1 98 ? 28.694 1.109 -34.160 1.00 94.12 98 GLU A CA 1
ATOM 803 C C . GLU A 1 98 ? 29.162 0.356 -35.412 1.00 94.12 98 GLU A C 1
ATOM 805 O O . GLU A 1 98 ? 30.051 0.813 -36.125 1.00 94.12 98 GLU A O 1
ATOM 810 N N . ARG A 1 99 ? 28.471 -0.732 -35.781 1.00 92.31 99 ARG A N 1
ATOM 811 C CA . ARG A 1 99 ? 28.780 -1.479 -37.013 1.00 92.31 99 ARG A CA 1
ATOM 812 C C . ARG A 1 99 ? 28.613 -0.638 -38.278 1.00 92.31 99 ARG A C 1
ATOM 814 O O . ARG A 1 99 ? 29.358 -0.818 -39.237 1.00 92.31 99 ARG A O 1
ATOM 821 N N . LEU A 1 100 ? 27.621 0.253 -38.318 1.00 91.25 100 LEU A N 1
ATOM 822 C CA . LEU A 1 100 ? 27.436 1.170 -39.443 1.00 91.25 100 LEU A CA 1
ATOM 823 C C . LEU A 1 100 ? 28.582 2.189 -39.518 1.00 91.25 100 LEU A C 1
ATOM 825 O O . LEU A 1 100 ? 29.078 2.468 -40.608 1.00 91.25 100 LEU A O 1
ATOM 829 N N . GLU A 1 101 ? 28.995 2.738 -38.377 1.00 92.50 101 GLU A N 1
ATOM 830 C CA . GLU A 1 101 ? 30.127 3.662 -38.276 1.00 92.50 101 GLU A CA 1
ATOM 831 C C . GLU A 1 101 ? 31.423 3.000 -38.764 1.00 92.50 101 GLU A C 1
ATOM 833 O O . GLU A 1 101 ? 32.138 3.611 -39.557 1.00 92.50 101 GLU A O 1
ATOM 838 N N . ASP A 1 102 ? 31.666 1.731 -38.418 1.00 92.62 102 ASP A N 1
ATOM 839 C CA . ASP A 1 102 ? 32.806 0.951 -38.920 1.00 92.62 102 ASP A CA 1
ATOM 840 C C . ASP A 1 102 ? 32.777 0.784 -40.448 1.00 92.62 102 ASP A C 1
ATOM 842 O O . ASP A 1 102 ? 33.787 0.979 -41.129 1.00 92.62 102 ASP A O 1
ATOM 846 N N . VAL A 1 103 ? 31.610 0.453 -41.014 1.00 91.69 103 VAL A N 1
ATOM 847 C CA . VAL A 1 103 ? 31.421 0.317 -42.469 1.00 91.69 103 VAL A CA 1
ATOM 848 C C . VAL A 1 103 ? 31.665 1.652 -43.179 1.00 91.69 103 VAL A C 1
ATOM 850 O O . VAL A 1 103 ? 32.341 1.690 -44.210 1.00 91.69 103 VAL A O 1
ATOM 853 N N . LEU A 1 104 ? 31.155 2.757 -42.626 1.00 89.94 104 LEU A N 1
ATOM 854 C CA . LEU A 1 104 ? 31.369 4.102 -43.165 1.00 89.94 104 LEU A CA 1
ATOM 855 C C . LEU A 1 104 ? 32.837 4.528 -43.066 1.00 89.94 104 LEU A C 1
ATOM 857 O O . LEU A 1 104 ? 33.372 5.082 -44.027 1.00 89.94 104 LEU A O 1
ATOM 861 N N . ALA A 1 105 ? 33.504 4.236 -41.949 1.00 92.12 105 ALA A N 1
ATOM 862 C CA . ALA A 1 105 ? 34.927 4.498 -41.774 1.00 92.12 105 ALA A CA 1
ATOM 863 C C . ALA A 1 105 ? 35.767 3.698 -42.781 1.00 92.12 105 ALA A C 1
ATOM 865 O O . ALA A 1 105 ? 36.634 4.268 -43.446 1.00 92.12 105 ALA A O 1
ATOM 866 N N . ALA A 1 106 ? 35.465 2.410 -42.976 1.00 90.19 106 ALA A N 1
ATOM 867 C CA . ALA A 1 106 ? 36.126 1.570 -43.972 1.00 90.19 106 ALA A CA 1
ATOM 868 C C . ALA A 1 106 ? 35.921 2.097 -45.405 1.00 90.19 106 ALA A C 1
ATOM 870 O O . ALA A 1 106 ? 36.866 2.116 -46.203 1.00 90.19 106 ALA A O 1
ATOM 871 N N . ALA A 1 107 ? 34.713 2.575 -45.732 1.00 89.69 107 ALA A N 1
ATOM 872 C CA . ALA A 1 107 ? 34.419 3.213 -47.016 1.00 89.69 107 ALA A CA 1
ATOM 873 C C . ALA A 1 107 ? 35.247 4.487 -47.209 1.00 89.69 107 ALA A C 1
ATOM 875 O O . ALA A 1 107 ? 35.925 4.636 -48.226 1.00 89.69 107 ALA A O 1
ATOM 876 N N . ALA A 1 108 ? 35.238 5.378 -46.214 1.00 88.75 108 ALA A N 1
ATOM 877 C CA . ALA A 1 108 ? 35.974 6.635 -46.246 1.00 88.75 108 ALA A CA 1
ATOM 878 C C . ALA A 1 108 ? 37.488 6.408 -46.380 1.00 88.75 108 ALA A C 1
ATOM 880 O O . ALA A 1 108 ? 38.119 7.043 -47.222 1.00 88.75 108 ALA A O 1
ATOM 881 N N . MET A 1 109 ? 38.062 5.459 -45.632 1.00 88.50 109 MET A N 1
ATOM 882 C CA . MET A 1 109 ? 39.481 5.100 -45.737 1.00 88.50 109 MET A CA 1
ATOM 883 C C . MET A 1 109 ? 39.832 4.524 -47.111 1.00 88.50 109 MET A C 1
ATOM 885 O O . MET A 1 109 ? 40.853 4.894 -47.688 1.00 88.50 109 MET A O 1
ATOM 889 N N . THR A 1 110 ? 38.976 3.664 -47.671 1.00 88.19 110 THR A N 1
ATOM 890 C CA . THR A 1 110 ? 39.180 3.109 -49.020 1.00 88.19 110 THR A CA 1
ATOM 891 C C . THR A 1 110 ? 39.178 4.217 -50.076 1.00 88.19 110 THR A C 1
ATOM 893 O O . THR A 1 110 ? 40.039 4.235 -50.953 1.00 88.19 110 THR A O 1
ATOM 896 N N . LEU A 1 111 ? 38.258 5.182 -49.971 1.00 84.88 111 LEU A N 1
ATOM 897 C CA . LEU A 1 111 ? 38.196 6.346 -50.862 1.00 84.88 111 LEU A CA 1
ATOM 898 C C . LEU A 1 111 ? 39.398 7.285 -50.680 1.00 84.88 111 LEU A C 1
ATOM 900 O O . LEU A 1 111 ? 39.951 7.780 -51.665 1.00 84.88 111 LEU A O 1
ATOM 904 N N . GLN A 1 112 ? 39.829 7.508 -49.438 1.00 85.31 112 GLN A N 1
ATOM 905 C CA . GLN A 1 112 ? 40.985 8.339 -49.114 1.00 85.31 112 GLN A CA 1
ATOM 906 C C . GLN A 1 112 ? 42.280 7.733 -49.662 1.00 85.31 112 GLN A C 1
ATOM 908 O O . GLN A 1 112 ? 43.050 8.437 -50.313 1.00 85.31 112 GLN A O 1
ATOM 913 N N . GLN A 1 113 ? 42.499 6.428 -49.474 1.00 83.25 113 GLN A N 1
ATOM 914 C CA . GLN A 1 113 ? 43.675 5.732 -50.000 1.00 83.25 113 GLN A CA 1
ATOM 915 C C . GLN A 1 113 ? 43.771 5.868 -51.527 1.00 83.25 113 GLN A C 1
ATOM 917 O O . GLN A 1 113 ? 44.843 6.137 -52.070 1.00 83.25 113 GLN A O 1
ATOM 922 N N . VAL A 1 114 ? 42.633 5.784 -52.222 1.00 79.06 114 VAL A N 1
ATOM 923 C CA . VAL A 1 114 ? 42.559 5.950 -53.682 1.00 79.06 114 VAL A CA 1
ATOM 924 C C . VAL A 1 114 ? 42.669 7.417 -54.130 1.00 79.06 114 VAL A C 1
ATOM 926 O O . VAL A 1 114 ? 42.981 7.696 -55.284 1.00 79.06 114 VAL A O 1
ATOM 929 N N . SER A 1 115 ? 42.480 8.374 -53.226 1.00 77.19 115 SER A N 1
ATOM 930 C CA . SER A 1 115 ? 42.657 9.798 -53.531 1.00 77.19 115 SER A CA 1
ATOM 931 C C . SER A 1 115 ? 44.083 10.296 -53.260 1.00 77.19 115 SER A C 1
ATOM 933 O O . SER A 1 115 ? 44.504 11.266 -53.880 1.00 77.19 115 SER A O 1
ATOM 935 N N . MET A 1 116 ? 44.832 9.657 -52.349 1.00 76.12 116 MET A N 1
ATOM 936 C CA . MET A 1 116 ? 46.156 10.132 -51.909 1.00 76.12 116 MET A CA 1
ATOM 937 C C . MET A 1 116 ? 47.342 9.562 -52.695 1.00 76.12 116 MET A C 1
ATOM 939 O O . MET A 1 116 ? 48.333 10.263 -52.862 1.00 76.12 116 MET A O 1
ATOM 943 N N . GLU A 1 117 ? 47.285 8.320 -53.182 1.00 67.50 117 GLU A N 1
ATOM 944 C CA . GLU A 1 117 ? 48.378 7.799 -54.027 1.00 67.50 117 GLU A CA 1
ATOM 945 C C . GLU A 1 117 ? 48.301 8.488 -55.410 1.00 67.50 117 GLU A C 1
ATOM 947 O O . GLU A 1 117 ? 47.235 8.562 -56.024 1.00 67.50 117 GLU A O 1
ATOM 952 N N . THR A 1 118 ? 49.395 9.055 -55.906 1.00 61.06 118 THR A N 1
ATOM 953 C CA . THR A 1 118 ? 49.491 9.613 -57.264 1.00 61.06 118 THR A CA 1
ATOM 954 C C . THR A 1 118 ? 50.102 8.551 -58.166 1.00 61.06 118 THR A C 1
ATOM 956 O O . THR A 1 118 ? 51.228 8.130 -57.929 1.00 61.06 118 THR A O 1
ATOM 959 N N . ALA A 1 119 ? 49.348 8.077 -59.158 1.00 61.31 119 ALA A N 1
ATOM 960 C CA . ALA A 1 119 ? 49.839 7.098 -60.125 1.00 61.31 119 ALA A CA 1
ATOM 961 C C . ALA A 1 119 ? 50.480 7.827 -61.312 1.00 61.31 119 ALA A C 1
ATOM 963 O O . ALA A 1 119 ? 49.850 8.714 -61.889 1.00 61.31 119 ALA A O 1
ATOM 964 N N . GLU A 1 120 ? 51.711 7.454 -61.656 1.00 60.09 120 GLU A N 1
ATOM 965 C CA . GLU A 1 120 ? 52.457 8.027 -62.784 1.00 60.09 120 GLU A CA 1
ATOM 966 C C . GLU A 1 120 ? 52.143 7.293 -64.107 1.00 60.09 120 GLU A C 1
ATOM 968 O O . GLU A 1 120 ? 52.174 7.920 -65.164 1.00 60.09 120 GLU A O 1
ATOM 973 N N . ASP A 1 121 ? 51.707 6.021 -64.043 1.00 68.75 121 ASP A N 1
ATOM 974 C CA . ASP A 1 121 ? 51.454 5.153 -65.203 1.00 68.75 121 ASP A CA 1
ATOM 975 C C . ASP A 1 121 ? 49.987 4.695 -65.364 1.00 68.75 121 ASP A C 1
ATOM 977 O O . ASP A 1 121 ? 49.262 4.402 -64.409 1.00 68.75 121 ASP A O 1
ATOM 981 N N . GLU A 1 122 ? 49.539 4.545 -66.617 1.00 69.75 122 GLU A N 1
ATOM 982 C CA . GLU A 1 122 ? 48.159 4.163 -66.965 1.00 69.75 122 GLU A CA 1
ATOM 983 C C . GLU A 1 122 ? 47.792 2.734 -66.505 1.00 69.75 122 GLU A C 1
ATOM 985 O O . GLU A 1 122 ? 46.635 2.451 -66.179 1.00 69.75 122 GLU A O 1
ATOM 990 N N . ILE A 1 123 ? 48.772 1.829 -66.428 1.00 70.81 123 ILE A N 1
ATOM 991 C CA . ILE A 1 123 ? 48.588 0.446 -65.955 1.00 70.81 123 ILE A CA 1
ATOM 992 C C . ILE A 1 123 ? 48.300 0.431 -64.445 1.00 70.81 123 ILE A C 1
ATOM 994 O O . ILE A 1 123 ? 47.356 -0.234 -64.004 1.00 70.81 123 ILE A O 1
ATOM 998 N N . ASP A 1 124 ? 49.016 1.252 -63.678 1.00 74.75 124 ASP A N 1
ATOM 999 C CA . ASP A 1 124 ? 48.841 1.381 -62.230 1.00 74.75 124 ASP A CA 1
ATOM 1000 C C . ASP A 1 124 ? 47.478 1.982 -61.880 1.00 74.75 124 ASP A C 1
ATOM 1002 O O . ASP A 1 124 ? 46.812 1.541 -60.939 1.00 74.75 124 ASP A O 1
ATOM 1006 N N . THR A 1 125 ? 46.978 2.917 -62.696 1.00 75.94 125 THR A N 1
ATOM 1007 C CA . THR A 1 125 ? 45.625 3.468 -62.502 1.00 75.94 125 THR A CA 1
ATOM 1008 C C . THR A 1 125 ? 44.521 2.416 -62.665 1.00 75.94 125 THR A C 1
ATOM 1010 O O . THR A 1 125 ? 43.531 2.445 -61.924 1.00 75.94 125 THR A O 1
ATOM 1013 N N . LYS A 1 126 ? 44.667 1.469 -63.605 1.00 80.00 126 LYS A N 1
ATOM 1014 C CA . LYS A 1 126 ? 43.681 0.399 -63.842 1.00 80.00 126 LYS A CA 1
ATOM 1015 C C . LYS A 1 126 ? 43.689 -0.617 -62.706 1.00 80.00 126 LYS A C 1
ATOM 1017 O O . LYS A 1 126 ? 42.623 -0.954 -62.192 1.00 80.00 126 LYS A O 1
ATOM 1022 N N . MET A 1 127 ? 44.874 -1.052 -62.279 1.00 81.06 127 MET A N 1
ATOM 1023 C CA . MET A 1 127 ? 45.028 -2.002 -61.174 1.00 81.06 127 MET A CA 1
ATOM 1024 C C . MET A 1 127 ? 44.508 -1.424 -59.850 1.00 81.06 127 MET A C 1
ATOM 1026 O O . MET A 1 127 ? 43.816 -2.100 -59.084 1.00 81.06 127 MET A O 1
ATOM 1030 N N . ARG A 1 128 ? 44.743 -0.130 -59.618 1.00 78.81 128 ARG A N 1
ATOM 1031 C CA . ARG A 1 128 ? 44.220 0.594 -58.458 1.00 78.81 128 ARG A CA 1
ATOM 1032 C C . ARG A 1 128 ? 42.702 0.725 -58.471 1.00 78.81 128 ARG A C 1
ATOM 1034 O O . ARG A 1 128 ? 42.058 0.473 -57.456 1.00 78.81 128 ARG A O 1
ATOM 1041 N N . ARG A 1 129 ? 42.115 1.068 -59.622 1.00 81.81 129 ARG A N 1
ATOM 1042 C CA . ARG A 1 129 ? 40.654 1.126 -59.783 1.00 81.81 129 ARG A CA 1
ATOM 1043 C C . ARG A 1 129 ? 40.013 -0.236 -59.524 1.00 81.81 129 ARG A C 1
ATOM 1045 O O . ARG A 1 129 ? 38.994 -0.299 -58.847 1.00 81.81 129 ARG A O 1
ATOM 1052 N N . GLN A 1 130 ? 40.620 -1.310 -60.019 1.00 85.69 130 GLN A N 1
ATOM 1053 C CA . GLN A 1 130 ? 40.145 -2.671 -59.782 1.00 85.69 130 GLN A CA 1
ATOM 1054 C C . GLN A 1 130 ? 40.172 -3.021 -58.283 1.00 85.69 130 GLN A C 1
ATOM 1056 O O . GLN A 1 130 ? 39.153 -3.419 -57.723 1.00 85.69 130 GLN A O 1
ATOM 1061 N N . THR A 1 131 ? 41.293 -2.751 -57.609 1.00 86.38 131 THR A N 1
ATOM 1062 C CA . THR A 1 131 ? 41.461 -2.990 -56.163 1.00 86.38 131 THR A CA 1
ATOM 1063 C C . THR A 1 131 ? 40.473 -2.168 -55.323 1.00 86.38 131 THR A C 1
ATOM 1065 O O . THR A 1 131 ? 39.916 -2.650 -54.338 1.00 86.38 131 THR A O 1
ATOM 1068 N N . MET A 1 132 ? 40.219 -0.919 -55.717 1.00 86.06 132 MET A N 1
ATOM 1069 C CA . MET A 1 132 ? 39.212 -0.057 -55.097 1.00 86.06 132 MET A CA 1
ATOM 1070 C C . MET A 1 132 ? 37.808 -0.648 -55.219 1.00 86.06 132 MET A C 1
ATOM 1072 O O . MET A 1 132 ? 37.079 -0.697 -54.231 1.00 86.06 132 MET A O 1
ATOM 1076 N N . ILE A 1 133 ? 37.423 -1.074 -56.423 1.00 86.38 133 ILE A N 1
ATOM 1077 C CA . ILE A 1 133 ? 36.098 -1.641 -56.688 1.00 86.38 133 ILE A CA 1
ATOM 1078 C C . ILE A 1 133 ? 35.894 -2.910 -55.858 1.00 86.38 133 ILE A C 1
ATOM 1080 O O . ILE A 1 133 ? 34.841 -3.068 -55.248 1.00 86.38 133 ILE A O 1
ATOM 1084 N N . GLU A 1 134 ? 36.904 -3.773 -55.766 1.00 87.38 134 GLU A N 1
ATOM 1085 C CA . GLU A 1 134 ? 36.851 -4.991 -54.951 1.00 87.38 134 GLU A CA 1
ATOM 1086 C C . GLU A 1 134 ? 36.678 -4.685 -53.455 1.00 87.38 134 GLU A C 1
ATOM 1088 O O . GLU A 1 134 ? 35.847 -5.302 -52.784 1.00 87.38 134 GLU A O 1
ATOM 1093 N N . ARG A 1 135 ? 37.392 -3.682 -52.928 1.00 87.69 135 ARG A N 1
ATOM 1094 C CA . ARG A 1 135 ? 37.249 -3.244 -51.528 1.00 87.69 135 ARG A CA 1
ATOM 1095 C C . ARG A 1 135 ? 35.894 -2.597 -51.252 1.00 87.69 135 ARG A C 1
ATOM 1097 O O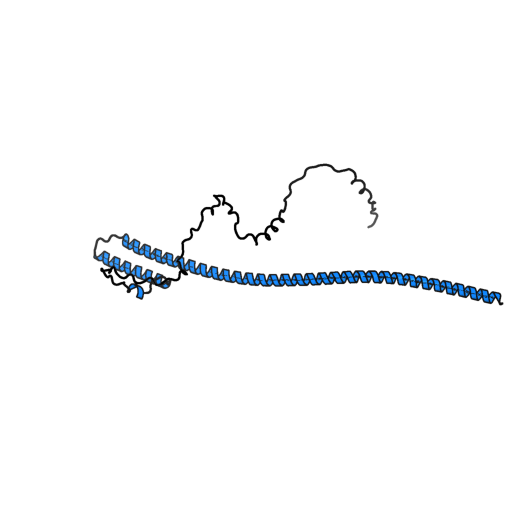 . ARG A 1 135 ? 35.272 -2.897 -50.237 1.00 87.69 135 ARG A O 1
ATOM 1104 N N . LEU A 1 136 ? 35.401 -1.752 -52.156 1.00 88.31 136 LEU A N 1
ATOM 1105 C CA . LEU A 1 136 ? 34.070 -1.154 -52.035 1.00 88.31 136 LEU A CA 1
ATOM 1106 C C . LEU A 1 136 ? 32.961 -2.204 -52.134 1.00 88.31 136 LEU A C 1
ATOM 1108 O O . LEU A 1 136 ? 31.973 -2.109 -51.411 1.00 88.31 136 LEU A O 1
ATOM 1112 N N . LEU A 1 137 ? 33.134 -3.232 -52.966 1.00 87.44 137 LEU A N 1
ATOM 1113 C CA . LEU A 1 137 ? 32.211 -4.360 -53.040 1.00 87.44 137 LEU A CA 1
ATOM 1114 C C . LEU A 1 137 ? 32.163 -5.131 -51.714 1.00 87.44 137 LEU A C 1
ATOM 1116 O O . LEU A 1 137 ? 31.080 -5.478 -51.248 1.00 87.44 137 LEU A O 1
ATOM 1120 N N . LEU A 1 138 ? 33.311 -5.351 -51.067 1.00 88.31 138 LEU A N 1
ATOM 1121 C CA . LEU A 1 138 ? 33.369 -5.984 -49.747 1.00 88.31 138 LEU A CA 1
ATOM 1122 C C . LEU A 1 138 ? 32.622 -5.162 -48.681 1.00 88.31 138 LEU A C 1
ATOM 1124 O O . LEU A 1 138 ? 31.878 -5.724 -47.879 1.00 88.31 138 LEU A O 1
ATOM 1128 N N . ILE A 1 139 ? 32.780 -3.838 -48.708 1.00 89.94 139 ILE A N 1
ATOM 1129 C CA . ILE A 1 139 ? 32.107 -2.904 -47.793 1.00 89.94 139 ILE A CA 1
ATOM 1130 C C . ILE A 1 139 ? 30.595 -2.842 -48.066 1.00 89.94 139 ILE A C 1
ATOM 1132 O O . ILE A 1 139 ? 29.789 -2.774 -47.141 1.00 89.94 139 ILE A O 1
ATOM 1136 N N . LEU A 1 140 ? 30.173 -2.915 -49.329 1.00 86.12 140 LEU A N 1
ATOM 1137 C CA . LEU A 1 140 ? 28.755 -3.012 -49.682 1.00 86.12 140 LEU A CA 1
ATOM 1138 C C . LEU A 1 140 ? 28.147 -4.341 -49.221 1.00 86.12 140 LEU A C 1
ATOM 1140 O O . LEU A 1 140 ? 27.026 -4.357 -48.718 1.00 86.12 140 LEU A O 1
ATOM 1144 N N . ASN A 1 141 ? 28.894 -5.441 -49.320 1.00 86.88 141 ASN A N 1
ATOM 1145 C CA . ASN A 1 141 ? 28.459 -6.737 -48.806 1.00 86.88 141 ASN A CA 1
ATOM 1146 C C . ASN A 1 141 ? 28.335 -6.731 -47.272 1.00 86.88 141 ASN A C 1
ATOM 1148 O O . ASN A 1 141 ? 27.373 -7.286 -46.741 1.00 86.88 141 ASN A O 1
ATOM 1152 N N . SER A 1 142 ? 29.240 -6.065 -46.544 1.00 86.69 142 SER A N 1
ATOM 1153 C CA . SER A 1 142 ? 29.107 -5.916 -45.088 1.00 86.69 142 SER A CA 1
ATOM 1154 C C . SER A 1 142 ? 27.940 -4.997 -44.697 1.00 86.69 142 SER A C 1
ATOM 1156 O O . SER A 1 142 ? 27.205 -5.311 -43.761 1.00 86.69 142 SER A O 1
ATOM 1158 N N . ALA A 1 143 ? 27.676 -3.932 -45.461 1.00 86.62 143 ALA A N 1
ATOM 1159 C CA . ALA A 1 143 ? 26.479 -3.100 -45.305 1.00 86.62 143 ALA A CA 1
ATOM 1160 C C . ALA A 1 143 ? 25.173 -3.866 -45.605 1.00 86.62 143 ALA A C 1
ATOM 1162 O O . ALA A 1 143 ? 24.141 -3.621 -44.972 1.00 86.62 143 ALA A O 1
ATOM 1163 N N . ALA A 1 144 ? 25.206 -4.815 -46.548 1.00 85.62 144 ALA A N 1
ATOM 1164 C CA . ALA A 1 144 ? 24.070 -5.669 -46.890 1.00 85.62 144 ALA A CA 1
ATOM 1165 C C . ALA A 1 144 ? 23.714 -6.635 -45.752 1.00 85.62 144 ALA A C 1
ATOM 1167 O O . ALA A 1 144 ? 22.534 -6.815 -45.462 1.00 85.62 144 ALA A O 1
ATOM 1168 N N . LEU A 1 145 ? 24.713 -7.178 -45.044 1.00 84.62 145 LEU A N 1
ATOM 1169 C CA . LEU A 1 145 ? 24.495 -7.987 -43.835 1.00 84.62 145 LEU A CA 1
ATOM 1170 C C . LEU A 1 145 ? 23.811 -7.196 -42.707 1.00 84.62 145 LEU A C 1
ATOM 1172 O O . LEU A 1 145 ? 23.106 -7.779 -41.888 1.00 84.62 145 LEU A O 1
ATOM 1176 N N . LEU A 1 146 ? 23.977 -5.870 -42.681 1.00 83.69 146 LEU A N 1
ATOM 1177 C CA . LEU A 1 146 ? 23.278 -4.963 -41.762 1.00 83.69 146 LEU A CA 1
ATOM 1178 C C . LEU A 1 146 ? 21.887 -4.536 -42.274 1.00 83.69 146 LEU A C 1
ATOM 1180 O O . LEU A 1 146 ? 21.203 -3.751 -41.614 1.00 83.69 146 LEU A O 1
ATOM 1184 N N . GLY A 1 147 ? 21.469 -5.008 -43.454 1.00 82.62 147 GLY A N 1
ATOM 1185 C CA . GLY A 1 147 ? 20.207 -4.630 -44.094 1.00 82.62 147 GLY A CA 1
ATOM 1186 C C . GLY A 1 147 ? 20.163 -3.171 -44.555 1.00 82.62 147 GLY A C 1
ATOM 1187 O O . GLY A 1 147 ? 19.0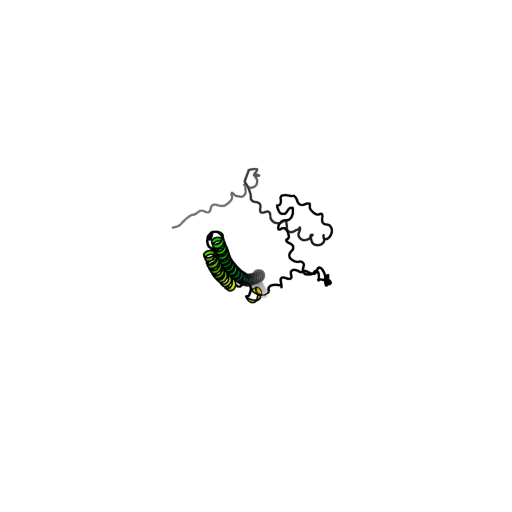80 -2.600 -44.674 1.00 82.62 147 GLY A O 1
ATOM 1188 N N . LYS A 1 148 ? 21.327 -2.535 -44.753 1.00 82.50 148 LYS A N 1
ATOM 1189 C CA . LYS A 1 148 ? 21.448 -1.120 -45.147 1.00 82.50 148 LYS A CA 1
ATOM 1190 C C . LYS A 1 148 ? 21.911 -0.919 -46.591 1.00 82.50 148 LYS A C 1
ATOM 1192 O O . LYS A 1 148 ? 21.955 0.221 -47.044 1.00 82.50 148 LYS A O 1
ATOM 1197 N N . ALA A 1 149 ? 22.245 -1.990 -47.312 1.00 78.38 149 ALA A N 1
ATOM 1198 C CA . ALA A 1 149 ? 22.580 -1.906 -48.730 1.00 78.38 149 ALA A CA 1
ATOM 1199 C C . ALA A 1 149 ? 21.318 -1.978 -49.613 1.00 78.38 149 ALA A C 1
ATOM 1201 O O . ALA A 1 149 ? 20.410 -2.754 -49.299 1.00 78.38 149 ALA A O 1
ATOM 1202 N N . PRO A 1 150 ? 21.272 -1.233 -50.732 1.00 78.75 150 PRO A N 1
ATOM 1203 C CA . PRO A 1 150 ? 20.234 -1.397 -51.742 1.00 78.75 150 PRO A CA 1
ATOM 1204 C C . PRO A 1 150 ? 20.243 -2.825 -52.309 1.00 78.75 150 PRO A C 1
ATOM 1206 O O . PRO A 1 150 ? 21.323 -3.405 -52.486 1.00 78.75 150 PRO A O 1
ATOM 1209 N N . PRO A 1 151 ? 19.080 -3.411 -52.633 1.00 80.38 151 PRO A N 1
ATOM 1210 C CA . PRO A 1 151 ? 19.031 -4.692 -53.316 1.00 80.38 151 PRO A CA 1
ATOM 1211 C C . PRO A 1 151 ? 19.725 -4.595 -54.687 1.00 80.38 151 PRO A C 1
ATOM 1213 O O . PRO A 1 151 ? 19.607 -3.576 -55.371 1.00 80.38 151 PRO A O 1
ATOM 1216 N N . PRO A 1 152 ? 20.391 -5.667 -55.160 1.00 75.31 152 PRO A N 1
ATOM 1217 C CA . PRO A 1 152 ? 21.096 -5.667 -56.444 1.00 75.31 152 PRO A CA 1
ATOM 1218 C C . PRO A 1 152 ? 20.232 -5.209 -57.628 1.00 75.31 152 PRO A C 1
ATOM 1220 O O . PRO A 1 152 ? 20.734 -4.583 -58.554 1.00 75.31 152 PRO A O 1
ATOM 1223 N N . ALA A 1 153 ? 18.924 -5.478 -57.578 1.00 77.00 153 ALA A N 1
ATOM 1224 C CA . ALA A 1 153 ? 17.961 -5.082 -58.602 1.00 77.00 153 ALA A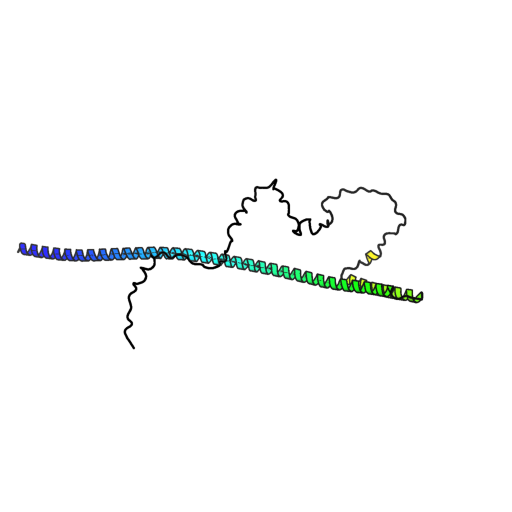 CA 1
ATOM 1225 C C . ALA A 1 153 ? 17.806 -3.556 -58.761 1.00 77.00 153 ALA A C 1
ATOM 1227 O O . ALA A 1 153 ? 17.468 -3.098 -59.850 1.00 77.00 153 ALA A O 1
ATOM 1228 N N . GLU A 1 154 ? 18.067 -2.767 -57.716 1.00 76.00 154 GLU A N 1
ATOM 1229 C CA . GLU A 1 154 ? 17.968 -1.301 -57.763 1.00 76.00 154 GLU A CA 1
ATOM 1230 C C . GLU A 1 154 ? 19.166 -0.655 -58.471 1.00 76.00 154 GLU A C 1
ATOM 1232 O O . GLU A 1 154 ? 19.007 0.377 -59.119 1.00 76.00 154 GLU A O 1
ATOM 1237 N N . PHE A 1 155 ? 20.347 -1.284 -58.452 1.00 70.06 155 PHE A N 1
ATOM 1238 C CA . PHE A 1 155 ? 21.540 -0.747 -59.126 1.00 70.06 155 PHE A CA 1
ATOM 1239 C C . PHE A 1 155 ? 21.416 -0.714 -60.657 1.00 70.06 155 PHE A C 1
ATOM 1241 O O . PHE A 1 155 ? 22.091 0.077 -61.317 1.00 70.06 155 PHE A O 1
ATOM 1248 N N . PHE A 1 156 ? 20.552 -1.556 -61.231 1.00 67.81 156 PHE A N 1
ATOM 1249 C CA . PHE A 1 156 ? 20.363 -1.671 -62.680 1.00 67.81 156 PHE A CA 1
ATOM 1250 C C . PHE A 1 156 ? 19.159 -0.883 -63.207 1.00 67.81 156 PHE A C 1
ATOM 1252 O O . PHE A 1 156 ? 18.984 -0.778 -64.421 1.00 67.81 156 PHE A O 1
ATOM 1259 N N . GLN A 1 157 ? 18.361 -0.273 -62.325 1.00 66.88 157 GLN A N 1
ATOM 1260 C CA . GLN A 1 157 ? 17.306 0.659 -62.718 1.00 66.88 157 GLN A CA 1
ATOM 1261 C C . GLN A 1 157 ? 17.907 2.045 -62.965 1.00 66.88 157 GLN A C 1
ATOM 1263 O O . GLN A 1 157 ? 17.666 2.999 -62.230 1.00 66.88 157 GLN A O 1
ATOM 1268 N N . GLN A 1 158 ? 18.719 2.176 -64.013 1.00 57.78 158 GLN A N 1
ATOM 1269 C CA . GLN A 1 158 ? 19.011 3.510 -64.524 1.00 57.78 158 GLN A CA 1
ATOM 1270 C C . GLN A 1 158 ? 17.712 4.079 -65.110 1.00 57.78 158 GLN A C 1
ATOM 1272 O O . GLN A 1 158 ? 17.160 3.459 -66.025 1.00 57.78 158 GLN A O 1
ATOM 1277 N N . PRO A 1 159 ? 17.212 5.250 -64.660 1.00 59.88 159 PRO A N 1
ATOM 1278 C CA . PRO A 1 159 ? 16.260 5.976 -65.484 1.00 59.88 159 PRO A CA 1
ATOM 1279 C C . PRO A 1 159 ? 16.955 6.219 -66.829 1.00 59.88 159 PRO A C 1
ATOM 1281 O O . PRO A 1 159 ? 18.139 6.587 -66.834 1.00 59.88 159 PRO A O 1
ATOM 1284 N N . PRO A 1 160 ? 16.289 5.975 -67.972 1.00 57.19 160 PRO A N 1
ATOM 1285 C CA . PRO A 1 160 ? 16.911 6.232 -69.258 1.00 57.19 160 PRO A CA 1
ATOM 1286 C C . PRO A 1 160 ? 17.387 7.683 -69.250 1.00 57.19 160 PRO A C 1
ATOM 1288 O O . PRO A 1 160 ? 16.599 8.598 -69.008 1.00 57.19 160 PRO A O 1
ATOM 1291 N N . LYS A 1 161 ? 18.691 7.896 -69.463 1.00 57.03 161 LYS A N 1
ATOM 1292 C CA . LYS A 1 161 ? 19.267 9.227 -69.670 1.00 57.03 161 LYS A CA 1
ATOM 1293 C C . LYS A 1 161 ? 18.714 9.773 -70.984 1.00 57.03 161 LYS A C 1
ATOM 1295 O O . LYS A 1 161 ? 19.376 9.730 -72.016 1.00 57.03 161 LYS A O 1
ATOM 1300 N N . THR A 1 162 ? 17.479 10.255 -70.975 1.00 50.00 162 THR A N 1
ATOM 1301 C CA . THR A 1 162 ? 16.926 11.002 -72.093 1.00 50.00 162 THR A CA 1
ATOM 1302 C C . THR A 1 162 ? 17.489 12.412 -72.001 1.00 50.00 162 THR A C 1
ATOM 1304 O O . THR A 1 162 ? 17.063 13.204 -71.166 1.00 50.00 162 THR A O 1
ATOM 1307 N N . LEU A 1 163 ? 18.433 12.742 -72.884 1.00 55.09 163 LEU A N 1
ATOM 1308 C CA . LEU A 1 163 ? 18.943 14.102 -73.131 1.00 55.09 163 LEU A CA 1
ATOM 1309 C C . LEU A 1 163 ? 17.880 15.058 -73.720 1.00 55.09 163 LEU A C 1
ATOM 1311 O O . LEU A 1 163 ? 18.214 16.063 -74.334 1.00 55.09 163 LEU A O 1
ATOM 1315 N N . MET A 1 164 ? 16.597 14.747 -73.553 1.00 47.00 164 MET A N 1
ATOM 1316 C CA . MET A 1 164 ? 15.459 15.516 -74.037 1.00 47.00 164 MET A CA 1
ATOM 1317 C C . MET A 1 164 ? 14.349 15.383 -72.998 1.00 47.00 164 MET A C 1
ATOM 1319 O O . MET A 1 164 ? 13.595 14.414 -73.010 1.00 47.00 164 MET A O 1
ATOM 1323 N N . ALA A 1 165 ? 14.272 16.328 -72.065 1.00 47.22 165 ALA A N 1
ATOM 1324 C CA . ALA A 1 165 ? 13.068 16.509 -71.268 1.00 47.22 165 ALA A CA 1
ATOM 1325 C C . ALA A 1 165 ? 12.045 17.268 -72.131 1.00 47.22 165 ALA A C 1
ATOM 1327 O O . ALA A 1 165 ? 12.319 18.416 -72.492 1.00 47.22 165 ALA A O 1
ATOM 1328 N N . PRO A 1 166 ? 10.879 16.695 -72.484 1.00 44.56 166 PRO A N 1
ATOM 1329 C CA . PRO A 1 166 ? 9.804 17.503 -73.026 1.00 44.56 166 PRO A CA 1
ATOM 1330 C C . PRO A 1 166 ? 9.155 18.279 -71.873 1.00 44.56 166 PRO A C 1
ATOM 1332 O O . PRO A 1 166 ? 8.547 17.699 -70.972 1.00 44.56 166 PRO A O 1
ATOM 1335 N N . LEU A 1 167 ? 9.278 19.610 -71.908 1.00 51.12 167 LEU A N 1
ATOM 1336 C CA . LEU A 1 167 ? 8.424 20.524 -71.148 1.00 51.12 167 LEU A CA 1
ATOM 1337 C C . LEU A 1 167 ? 6.987 20.419 -71.668 1.00 51.12 167 LEU A C 1
ATOM 1339 O O . LEU A 1 167 ? 6.530 21.261 -72.430 1.00 51.12 167 LEU A O 1
ATOM 1343 N N . SER A 1 168 ? 6.263 19.383 -71.273 1.00 48.66 168 SER A N 1
ATOM 1344 C CA . SER A 1 168 ? 4.805 19.382 -71.332 1.00 48.66 168 SER A CA 1
ATOM 1345 C C . SER A 1 168 ? 4.295 18.120 -70.672 1.00 48.66 168 SER A C 1
ATOM 1347 O O . SER A 1 168 ? 4.517 17.026 -71.183 1.00 48.66 168 SER A O 1
ATOM 1349 N N . MET A 1 169 ? 3.603 18.294 -69.554 1.00 43.72 169 MET A N 1
ATOM 1350 C CA . MET A 1 169 ? 2.273 17.748 -69.279 1.00 43.72 169 MET A CA 1
ATOM 1351 C C . MET A 1 169 ? 1.998 18.063 -67.812 1.00 43.72 169 MET A C 1
ATOM 1353 O O . MET A 1 169 ? 2.287 17.286 -66.907 1.00 43.72 169 MET A O 1
ATOM 1357 N N . VAL A 1 170 ? 1.461 19.266 -67.596 1.00 51.03 170 VAL A N 1
ATOM 1358 C CA . VAL A 1 170 ? 0.626 19.560 -66.434 1.00 51.03 170 VAL A CA 1
ATOM 1359 C C . VAL A 1 170 ? -0.523 18.562 -66.511 1.00 51.03 170 VAL A C 1
ATOM 1361 O O . VAL A 1 170 ? -1.432 18.720 -67.322 1.00 51.03 170 VAL A O 1
ATOM 1364 N N . LYS A 1 171 ? -0.417 17.479 -65.746 1.00 43.22 171 LYS A N 1
ATOM 1365 C CA . LYS A 1 171 ? -1.492 16.517 -65.560 1.00 43.22 171 LYS A CA 1
ATOM 1366 C C . LYS A 1 171 ? -1.973 16.687 -64.131 1.00 43.22 171 LYS A C 1
ATOM 1368 O O . LYS A 1 171 ? -1.265 16.338 -63.193 1.00 43.22 171 LYS A O 1
ATOM 1373 N N . ASP A 1 172 ? -3.118 17.348 -64.037 1.00 41.47 172 ASP A N 1
ATOM 1374 C CA . ASP A 1 172 ? -4.088 17.353 -62.950 1.00 41.47 172 ASP A CA 1
ATOM 1375 C C . ASP A 1 172 ? -3.577 16.817 -61.611 1.00 41.47 172 ASP A C 1
ATOM 1377 O O . ASP A 1 172 ? -3.533 15.609 -61.364 1.00 41.47 172 ASP A O 1
ATOM 1381 N N . VAL A 1 173 ? -3.252 17.751 -60.715 1.00 39.38 173 VAL A N 1
ATOM 1382 C CA . VAL A 1 173 ? -3.143 17.467 -59.285 1.00 39.38 173 VAL A CA 1
ATOM 1383 C C . VAL A 1 173 ? -4.523 17.009 -58.822 1.00 39.38 173 VAL A C 1
ATOM 1385 O O . VAL A 1 173 ? -5.427 17.808 -58.570 1.00 39.38 173 VAL A O 1
ATOM 1388 N N . ALA A 1 174 ? -4.686 15.690 -58.752 1.00 43.38 174 ALA A N 1
ATOM 1389 C CA . ALA A 1 174 ? -5.732 15.058 -57.979 1.00 43.38 174 ALA A CA 1
ATOM 1390 C C . ALA A 1 174 ? -5.694 15.648 -56.566 1.00 43.38 174 ALA A C 1
ATOM 1392 O O . ALA A 1 174 ? -4.627 15.770 -55.965 1.00 43.38 174 ALA A O 1
ATOM 1393 N N . LYS A 1 175 ? -6.869 16.045 -56.072 1.00 46.84 175 LYS A N 1
ATOM 1394 C CA . LYS A 1 175 ? -7.096 16.553 -54.719 1.00 46.84 175 LYS A CA 1
ATOM 1395 C C . LYS A 1 175 ? -6.430 15.609 -53.717 1.00 46.84 175 LYS A C 1
ATOM 1397 O O . LYS A 1 175 ? -6.949 14.531 -53.446 1.00 46.84 175 LYS A O 1
ATOM 1402 N N . THR A 1 176 ? -5.274 16.004 -53.203 1.00 42.00 176 THR A N 1
ATOM 1403 C CA . THR A 1 176 ? -4.659 15.363 -52.053 1.00 42.00 176 THR A CA 1
ATOM 1404 C C . THR A 1 176 ? -5.441 15.796 -50.824 1.00 42.00 176 THR A C 1
ATOM 1406 O O . THR A 1 176 ? -5.522 16.983 -50.502 1.00 42.00 176 THR A O 1
ATOM 1409 N N . ASP A 1 177 ? -6.055 14.818 -50.163 1.00 39.94 177 ASP A N 1
ATOM 1410 C CA . ASP A 1 177 ? -6.498 14.933 -48.779 1.00 39.94 177 ASP A CA 1
ATOM 1411 C C . ASP A 1 177 ? -5.394 15.593 -47.940 1.00 39.94 177 ASP A C 1
ATOM 1413 O O . ASP A 1 177 ? -4.250 15.141 -47.900 1.00 39.94 177 ASP A O 1
ATOM 1417 N N . THR A 1 178 ? -5.738 16.667 -47.237 1.00 41.00 178 THR A N 1
ATOM 1418 C CA . THR A 1 178 ? -4.851 17.440 -46.354 1.00 41.00 178 THR A CA 1
ATOM 1419 C C . THR A 1 178 ? -4.521 16.731 -45.035 1.00 41.00 178 THR A C 1
ATOM 1421 O O . THR A 1 178 ? -4.150 17.373 -44.054 1.00 41.00 178 THR A O 1
ATOM 1424 N N . SER A 1 179 ? -4.622 15.403 -44.979 1.00 47.78 179 SER A N 1
ATOM 1425 C CA . SER A 1 179 ? -4.368 14.632 -43.758 1.00 47.78 179 SER A CA 1
ATOM 1426 C C . SER A 1 179 ? -2.910 14.217 -43.563 1.00 47.78 179 SER A C 1
ATOM 1428 O O . SER A 1 179 ? -2.586 13.697 -42.499 1.00 47.78 179 SER A O 1
ATOM 1430 N N . GLN A 1 180 ? -2.002 14.479 -44.510 1.00 50.22 180 GLN A N 1
ATOM 1431 C CA . GLN A 1 180 ? -0.578 14.153 -44.339 1.00 50.22 180 GLN A CA 1
ATOM 1432 C C . GLN A 1 180 ? 0.337 15.257 -44.877 1.00 50.22 180 GLN A C 1
ATOM 1434 O O . GLN A 1 180 ? 0.912 15.169 -45.958 1.00 50.22 180 GLN A O 1
ATOM 1439 N N . ILE A 1 181 ? 0.476 16.322 -44.084 1.00 43.69 181 ILE A N 1
ATOM 1440 C CA . ILE A 1 181 ? 1.594 17.263 -44.204 1.00 43.69 181 ILE A CA 1
ATOM 1441 C C . ILE A 1 181 ? 2.846 16.576 -43.616 1.00 43.69 181 ILE A C 1
ATOM 1443 O O . ILE A 1 181 ? 2.787 16.124 -42.469 1.00 43.69 181 ILE A O 1
ATOM 1447 N N . PRO A 1 182 ? 3.970 16.496 -44.353 1.00 48.22 182 PRO A N 1
ATOM 1448 C CA . PRO A 1 182 ? 5.233 15.965 -43.848 1.00 48.22 182 PRO A CA 1
ATOM 1449 C C . PRO A 1 182 ? 5.833 16.884 -42.776 1.00 48.22 182 PRO A C 1
ATOM 1451 O O . PRO A 1 182 ? 5.633 18.099 -42.793 1.00 48.22 182 PRO A O 1
ATOM 1454 N N . ALA A 1 183 ? 6.549 16.263 -41.836 1.00 52.91 183 ALA A N 1
ATOM 1455 C CA . ALA A 1 183 ? 7.158 16.835 -40.640 1.00 52.91 183 ALA A CA 1
ATOM 1456 C C . ALA A 1 183 ? 7.624 18.292 -40.800 1.00 52.91 183 ALA A C 1
ATOM 1458 O O . ALA A 1 183 ? 8.666 18.594 -41.376 1.00 52.91 183 ALA A O 1
ATOM 1459 N N . LYS A 1 184 ? 6.837 19.199 -40.221 1.00 47.91 184 LYS A N 1
ATOM 1460 C CA . LYS A 1 184 ? 7.266 20.556 -39.914 1.00 47.91 184 LYS A CA 1
ATOM 1461 C C . LYS A 1 184 ? 8.329 20.439 -38.823 1.00 47.91 184 LYS A C 1
ATOM 1463 O O . LYS A 1 184 ? 8.008 20.024 -37.711 1.00 47.91 184 LYS A O 1
ATOM 1468 N N . GLU A 1 185 ? 9.577 20.779 -39.134 1.00 58.00 185 GLU A N 1
ATOM 1469 C CA . GLU A 1 185 ? 10.575 21.107 -38.116 1.00 58.00 185 GLU A CA 1
ATOM 1470 C C . GLU A 1 185 ? 10.000 22.241 -37.262 1.00 58.00 185 GLU A C 1
ATOM 1472 O O . GLU A 1 185 ? 9.965 23.409 -37.655 1.00 58.00 185 GLU A O 1
ATOM 1477 N N . PHE A 1 186 ? 9.452 21.883 -36.105 1.00 55.66 186 PHE A N 1
ATOM 1478 C CA . PHE A 1 186 ? 9.125 22.859 -35.085 1.00 55.66 186 PHE A CA 1
ATOM 1479 C C . PHE A 1 186 ? 10.444 23.268 -34.422 1.00 55.66 186 PHE A C 1
ATOM 1481 O O . PHE A 1 186 ? 11.210 22.388 -34.010 1.00 55.66 186 PHE A O 1
ATOM 1488 N N . PRO A 1 187 ? 10.742 24.573 -34.303 1.00 65.50 187 PRO A N 1
ATOM 1489 C CA . PRO A 1 187 ? 11.901 24.999 -33.537 1.00 65.50 187 PRO A CA 1
ATOM 1490 C C . PRO A 1 187 ? 11.748 24.478 -32.104 1.00 65.50 187 PRO A C 1
ATOM 1492 O O . PRO A 1 187 ? 10.713 24.683 -31.471 1.00 65.50 187 PRO A O 1
ATOM 1495 N N . HIS A 1 188 ? 12.775 23.782 -31.606 1.00 66.81 188 HIS A N 1
ATOM 1496 C CA . HIS A 1 188 ? 12.786 23.168 -30.270 1.00 66.81 188 HIS A CA 1
ATOM 1497 C C . HIS A 1 188 ? 12.603 24.180 -29.125 1.00 66.81 188 HIS A C 1
ATOM 1499 O O . HIS A 1 188 ? 12.284 23.783 -28.009 1.00 66.81 188 HIS A O 1
ATOM 1505 N N . TYR A 1 189 ? 12.769 25.476 -29.401 1.00 71.19 189 TYR A N 1
ATOM 1506 C CA . TYR A 1 189 ? 12.567 26.554 -28.442 1.00 71.19 189 TYR A CA 1
ATOM 1507 C C . TYR A 1 189 ? 11.777 27.691 -29.078 1.00 71.19 189 TYR A C 1
ATOM 1509 O O . TYR A 1 189 ? 12.088 28.144 -30.181 1.00 71.19 189 TYR A O 1
ATOM 1517 N N . ASN A 1 190 ? 10.780 28.189 -28.351 1.00 73.25 190 ASN A N 1
ATOM 1518 C CA . ASN A 1 190 ? 10.065 29.405 -28.709 1.00 73.25 190 ASN A CA 1
ATOM 1519 C C . ASN A 1 190 ? 10.663 30.622 -27.993 1.00 73.25 190 ASN A C 1
ATOM 1521 O O . ASN A 1 190 ? 11.323 30.511 -26.954 1.00 73.25 190 ASN A O 1
ATOM 1525 N N . LEU A 1 191 ? 10.397 31.815 -28.534 1.00 60.94 191 LEU A N 1
ATOM 1526 C CA . LEU A 1 191 ? 10.781 33.077 -27.902 1.00 60.94 191 LEU A CA 1
ATOM 1527 C C . LEU A 1 191 ? 10.177 33.136 -26.482 1.00 60.94 191 LEU A C 1
ATOM 1529 O O . LEU A 1 191 ? 8.960 33.230 -26.322 1.00 60.94 191 LEU A O 1
ATOM 1533 N N . GLY A 1 192 ? 11.026 33.048 -25.452 1.00 66.25 192 GLY A N 1
ATOM 1534 C CA . GLY A 1 192 ? 10.611 33.034 -24.041 1.00 66.25 192 GLY A CA 1
ATOM 1535 C C . GLY A 1 192 ? 10.674 31.678 -23.320 1.00 66.25 192 GLY A C 1
ATOM 1536 O O . GLY A 1 192 ? 10.269 31.620 -22.158 1.00 66.25 192 GLY A O 1
ATOM 1537 N N . ASP A 1 193 ? 11.188 30.610 -23.941 1.00 73.69 193 ASP A N 1
ATOM 1538 C CA . ASP A 1 193 ? 11.479 29.341 -23.237 1.00 73.69 193 ASP A CA 1
ATOM 1539 C C . ASP A 1 193 ? 12.749 29.409 -22.381 1.00 73.69 193 ASP A C 1
ATOM 1541 O O . ASP A 1 193 ? 12.860 28.719 -21.374 1.00 73.69 193 ASP A O 1
ATOM 1545 N N . LEU A 1 194 ? 13.666 30.322 -22.709 1.00 72.44 194 LEU A N 1
ATOM 1546 C CA . LEU A 1 194 ? 14.895 30.544 -21.941 1.00 72.44 194 LEU A CA 1
ATOM 1547 C C . LEU A 1 194 ? 14.676 31.352 -20.648 1.00 72.44 194 LEU A C 1
ATOM 1549 O O . LEU A 1 194 ? 15.638 31.689 -19.971 1.00 72.44 194 LEU A O 1
ATOM 1553 N N . GLY A 1 195 ? 13.436 31.721 -20.305 1.00 68.12 195 GLY A N 1
ATOM 1554 C CA . GLY A 1 195 ? 13.120 32.441 -19.061 1.00 68.12 195 GLY A CA 1
ATOM 1555 C C . GLY A 1 195 ? 13.674 33.872 -18.960 1.00 68.12 195 GLY A C 1
ATOM 1556 O O . GLY A 1 195 ? 13.476 34.528 -17.943 1.00 68.12 195 GLY A O 1
ATOM 1557 N N . LEU A 1 196 ? 14.328 34.376 -20.012 1.00 71.25 196 LEU A N 1
ATOM 1558 C CA . LEU A 1 196 ? 14.978 35.694 -20.044 1.00 71.25 196 LEU A CA 1
ATOM 1559 C C . LEU A 1 196 ? 14.023 36.855 -20.368 1.00 71.25 196 LEU A C 1
ATOM 1561 O O . LEU A 1 196 ? 14.408 38.015 -20.256 1.00 71.25 196 LEU A O 1
ATOM 1565 N N . VAL A 1 197 ? 12.782 36.561 -20.772 1.00 67.81 197 VAL A N 1
ATOM 1566 C CA . VAL A 1 197 ? 11.772 37.576 -21.103 1.00 67.81 197 VAL A CA 1
ATOM 1567 C C . VAL A 1 197 ? 10.489 37.304 -20.307 1.00 67.81 197 VAL A C 1
ATOM 1569 O O . VAL A 1 197 ? 9.921 36.215 -20.433 1.00 67.81 197 VAL A O 1
ATOM 1572 N N . PRO A 1 198 ? 9.993 38.267 -19.504 1.00 60.81 198 PRO A N 1
ATOM 1573 C CA . PRO A 1 198 ? 8.731 38.130 -18.781 1.00 60.81 198 PRO A CA 1
ATOM 1574 C C . PRO A 1 198 ? 7.558 37.900 -19.743 1.00 60.81 198 PRO A C 1
ATOM 1576 O O . PRO A 1 198 ? 7.308 38.712 -20.636 1.00 60.81 198 PRO A O 1
ATOM 1579 N N . ARG A 1 199 ? 6.807 36.803 -19.565 1.00 70.06 199 ARG A N 1
ATOM 1580 C CA . ARG A 1 199 ? 5.633 36.522 -20.408 1.00 70.06 199 ARG A CA 1
ATOM 1581 C C . ARG A 1 199 ? 4.512 37.532 -20.117 1.00 70.06 199 ARG A C 1
ATOM 1583 O O . ARG A 1 199 ? 4.096 37.644 -18.959 1.00 70.06 199 ARG A O 1
ATOM 1590 N N . PRO A 1 200 ? 3.941 38.204 -21.134 1.00 61.16 200 PRO A N 1
ATOM 1591 C CA . PRO A 1 200 ? 2.701 38.942 -20.952 1.00 61.16 200 PRO A CA 1
ATOM 1592 C C . PRO A 1 200 ? 1.587 37.945 -20.621 1.00 61.16 200 PRO A C 1
ATOM 1594 O O . PRO A 1 200 ? 1.292 37.030 -21.395 1.00 61.16 200 PRO A O 1
ATOM 1597 N N . ARG A 1 201 ? 0.983 38.096 -19.436 1.00 59.41 201 ARG A N 1
ATOM 1598 C CA . ARG A 1 201 ? -0.172 37.294 -19.020 1.00 59.41 201 ARG A CA 1
ATOM 1599 C C . ARG A 1 201 ? -1.309 37.614 -19.980 1.00 59.41 201 ARG A C 1
ATOM 1601 O O . ARG A 1 201 ? -1.886 38.696 -19.913 1.00 59.41 201 ARG A O 1
ATOM 1608 N N . LYS A 1 202 ? -1.621 36.689 -20.888 1.00 51.81 202 LYS A N 1
ATOM 1609 C CA . LYS A 1 202 ? -2.849 36.768 -21.676 1.00 51.81 202 LYS A CA 1
ATOM 1610 C C . LYS A 1 202 ? -4.010 36.726 -20.685 1.00 51.81 202 LYS A C 1
ATOM 1612 O O . LYS A 1 202 ? -4.294 35.683 -20.101 1.00 51.81 202 LYS A O 1
ATOM 1617 N N . LEU A 1 203 ? -4.617 37.888 -20.457 1.00 46.22 203 LEU A N 1
ATOM 1618 C CA . LEU A 1 203 ? -5.913 38.024 -19.812 1.00 46.22 203 LEU A CA 1
ATOM 1619 C C . LEU A 1 203 ? -6.873 37.052 -20.496 1.00 46.22 203 LEU A C 1
ATOM 1621 O O . LEU A 1 203 ? -7.072 37.093 -21.711 1.00 46.22 203 LEU A O 1
ATOM 1625 N N . ALA A 1 204 ? -7.392 36.131 -19.694 1.00 45.16 204 ALA A N 1
ATOM 1626 C CA . ALA A 1 204 ? -8.344 35.126 -20.101 1.00 45.16 204 ALA A CA 1
ATOM 1627 C C . ALA A 1 204 ? -9.552 35.795 -20.766 1.00 45.16 204 ALA A C 1
ATOM 1629 O O . ALA A 1 204 ? -10.313 36.511 -20.121 1.00 45.16 204 ALA A O 1
ATOM 1630 N N . SER A 1 205 ? -9.764 35.516 -22.049 1.00 49.16 205 SER A N 1
ATOM 1631 C CA . SER A 1 205 ? -11.092 35.611 -22.636 1.00 49.16 205 SER A CA 1
ATOM 1632 C C . SER A 1 205 ? -11.446 34.242 -23.198 1.00 49.16 205 SER A C 1
ATOM 1634 O O . SER A 1 205 ? -10.720 33.680 -24.012 1.00 49.16 205 SER A O 1
ATOM 1636 N N . LYS A 1 206 ? -12.580 33.729 -22.707 1.00 44.62 206 LYS A N 1
ATOM 1637 C CA . LYS A 1 206 ? -13.274 32.503 -23.125 1.00 44.62 206 LYS A CA 1
ATOM 1638 C C . LYS A 1 206 ? -12.639 31.182 -22.669 1.00 44.62 206 LYS A C 1
ATOM 1640 O O . LYS A 1 206 ? -12.071 30.463 -23.474 1.00 44.62 206 LYS A O 1
ATOM 1645 N N . GLN A 1 207 ? -12.810 30.871 -21.378 1.00 43.84 207 GLN A N 1
ATOM 1646 C CA . GLN A 1 207 ? -13.185 29.549 -20.813 1.00 43.84 207 GLN A CA 1
ATOM 1647 C C . GLN A 1 207 ? -12.964 29.543 -19.285 1.00 43.84 207 GLN A C 1
ATOM 1649 O O . GLN A 1 207 ? -12.302 28.686 -18.708 1.00 43.84 207 GLN A O 1
ATOM 1654 N N . ALA A 1 208 ? -13.515 30.545 -18.598 1.00 44.41 208 ALA A N 1
ATOM 1655 C CA . ALA A 1 208 ? -13.532 30.606 -17.140 1.00 44.41 208 ALA A CA 1
ATOM 1656 C C . ALA A 1 208 ? -14.850 30.018 -16.615 1.00 44.41 208 ALA A C 1
ATOM 1658 O O . ALA A 1 208 ? -15.728 30.749 -16.177 1.00 44.41 208 ALA A O 1
ATOM 1659 N N . THR A 1 209 ? -14.997 28.696 -16.684 1.00 47.03 209 THR A N 1
ATOM 1660 C CA . THR A 1 209 ? -16.052 27.974 -15.940 1.00 47.03 209 THR A CA 1
ATOM 1661 C C . THR A 1 209 ? -15.562 26.705 -15.241 1.00 47.03 209 THR A C 1
ATOM 1663 O O . THR A 1 209 ? -16.294 26.164 -14.422 1.00 47.03 209 THR A O 1
ATOM 1666 N N . PHE A 1 210 ? -14.309 26.274 -15.438 1.00 48.91 210 PHE A N 1
ATOM 1667 C CA . PHE A 1 210 ? -13.777 25.068 -14.775 1.00 48.91 210 PHE A CA 1
ATOM 1668 C C . PHE A 1 210 ? -12.579 25.304 -13.835 1.00 48.91 210 PHE A C 1
ATOM 1670 O O . PHE A 1 210 ? -12.253 24.431 -13.037 1.00 48.91 210 PHE A O 1
ATOM 1677 N N . ALA A 1 211 ? -11.964 26.492 -13.833 1.00 47.59 211 ALA A N 1
ATOM 1678 C CA . ALA A 1 211 ? -10.757 26.770 -13.037 1.00 47.59 211 ALA A CA 1
ATOM 1679 C C . ALA A 1 211 ? -11.016 27.287 -11.602 1.00 47.59 211 ALA A C 1
ATOM 1681 O O . ALA A 1 211 ? -10.071 27.568 -10.870 1.00 47.59 211 ALA A O 1
ATOM 1682 N N . SER A 1 212 ? -12.276 27.399 -11.165 1.00 48.31 212 SER A N 1
ATOM 1683 C CA . SER A 1 212 ? -12.619 27.914 -9.824 1.00 48.31 212 SER A CA 1
ATOM 1684 C C . SER A 1 212 ? -12.484 26.880 -8.697 1.00 48.31 212 SER A C 1
ATOM 1686 O O . SER A 1 212 ? -12.528 27.261 -7.532 1.00 48.31 212 SER A O 1
ATOM 1688 N N . LYS A 1 213 ? -12.329 25.583 -8.997 1.00 48.03 213 LYS A N 1
ATOM 1689 C CA . LYS A 1 213 ? -12.290 24.533 -7.959 1.00 48.03 213 LYS A CA 1
ATOM 1690 C C . LYS A 1 213 ? -10.884 24.104 -7.529 1.00 48.03 213 LYS A C 1
ATOM 1692 O O . LYS A 1 213 ? -10.756 23.417 -6.526 1.00 48.03 213 LYS A O 1
ATOM 1697 N N . VAL A 1 214 ? -9.830 24.533 -8.228 1.00 53.03 214 VAL A N 1
ATOM 1698 C CA . VAL A 1 214 ? -8.446 24.096 -7.935 1.00 53.03 214 VAL A CA 1
ATOM 1699 C C . VAL A 1 214 ? -7.665 25.125 -7.099 1.00 53.03 214 VAL A C 1
ATOM 1701 O O . VAL A 1 214 ? -6.664 24.792 -6.476 1.00 53.03 214 VAL A O 1
ATOM 1704 N N . ALA A 1 215 ? -8.158 26.364 -6.986 1.00 49.09 215 ALA A N 1
ATOM 1705 C CA . ALA A 1 215 ? -7.496 27.434 -6.230 1.00 49.09 215 ALA A CA 1
ATOM 1706 C C . ALA A 1 215 ? -7.575 27.284 -4.693 1.00 49.09 215 ALA A C 1
ATOM 1708 O O . ALA A 1 215 ? -6.892 28.014 -3.977 1.00 49.09 215 ALA A O 1
ATOM 1709 N N . HIS A 1 216 ? -8.363 26.338 -4.172 1.00 47.12 216 HIS A N 1
ATOM 1710 C CA . HIS A 1 216 ? -8.482 26.098 -2.727 1.00 47.12 216 HIS A CA 1
ATOM 1711 C C . HIS A 1 216 ? -7.479 25.079 -2.163 1.00 47.12 216 HIS A C 1
ATOM 1713 O O . HIS A 1 216 ? -7.419 24.905 -0.951 1.00 47.12 216 HIS A O 1
ATOM 1719 N N . LEU A 1 217 ? -6.649 24.446 -3.001 1.00 48.25 217 LEU A N 1
ATOM 1720 C CA . LEU A 1 217 ? -5.696 23.419 -2.553 1.00 48.25 217 LEU A CA 1
ATOM 1721 C C . LEU A 1 217 ? -4.291 23.960 -2.226 1.00 48.25 217 LEU A C 1
ATOM 1723 O O . LEU A 1 217 ? -3.438 23.209 -1.768 1.00 48.25 217 LEU A O 1
ATOM 1727 N N . SER A 1 218 ? -4.027 25.257 -2.414 1.00 51.28 218 SER A N 1
ATOM 1728 C CA . SER A 1 218 ? -2.689 25.843 -2.200 1.00 51.28 218 SER A CA 1
ATOM 1729 C C . SER A 1 218 ? -2.465 26.466 -0.812 1.00 51.28 218 SER A C 1
ATOM 1731 O O . SER A 1 218 ? -1.446 27.121 -0.608 1.00 51.28 218 SER A O 1
ATOM 1733 N N . GLN A 1 219 ? -3.385 26.296 0.148 1.00 51.56 219 GLN A N 1
ATOM 1734 C CA . GLN A 1 219 ? -3.302 26.961 1.462 1.00 51.56 219 GLN A CA 1
ATOM 1735 C C . GLN A 1 219 ? -2.785 26.106 2.632 1.00 51.56 219 GLN A C 1
ATOM 1737 O O . GLN A 1 219 ? -2.620 26.646 3.722 1.00 51.56 219 GLN A O 1
ATOM 1742 N N . THR A 1 220 ? -2.449 24.824 2.456 1.00 49.97 220 THR A N 1
ATOM 1743 C CA . THR A 1 220 ? -2.087 23.962 3.602 1.00 49.97 220 THR A CA 1
ATOM 1744 C C . THR A 1 220 ? -0.726 23.286 3.460 1.00 49.97 220 THR A C 1
ATOM 1746 O O . THR A 1 220 ? -0.620 22.069 3.560 1.00 49.97 220 THR A O 1
ATOM 1749 N N . THR A 1 221 ? 0.356 24.041 3.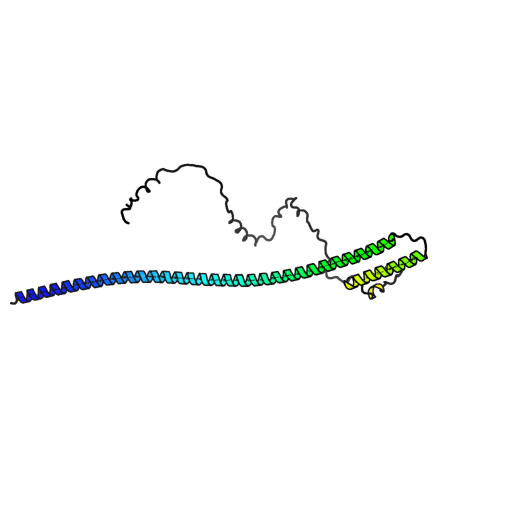246 1.00 49.19 221 THR A N 1
ATOM 1750 C CA . THR A 1 221 ? 1.702 23.546 3.602 1.00 49.19 221 THR A CA 1
ATOM 1751 C C . THR A 1 221 ? 2.685 24.697 3.826 1.00 49.19 221 THR A C 1
ATOM 1753 O O . THR A 1 221 ? 3.390 25.136 2.922 1.00 49.19 221 THR A O 1
ATOM 1756 N N . ARG A 1 222 ? 2.770 25.193 5.064 1.00 47.44 222 ARG A N 1
ATOM 1757 C CA . ARG A 1 222 ? 3.983 25.859 5.562 1.00 47.44 222 ARG A CA 1
ATOM 1758 C C . ARG A 1 222 ? 4.380 25.243 6.896 1.00 47.44 222 ARG A C 1
ATOM 1760 O O . ARG A 1 222 ? 3.920 25.651 7.955 1.00 47.44 222 ARG A O 1
ATOM 1767 N N . VAL A 1 223 ? 5.258 24.248 6.798 1.00 44.59 223 VAL A N 1
ATOM 1768 C CA . VAL A 1 223 ? 6.115 23.774 7.885 1.00 44.59 223 VAL A CA 1
ATOM 1769 C C . VAL A 1 223 ? 7.097 24.905 8.205 1.00 44.59 223 VAL A C 1
ATOM 1771 O O . VAL A 1 223 ? 7.939 25.256 7.381 1.00 44.59 223 VAL A O 1
ATOM 1774 N N . GLY A 1 224 ? 6.937 25.530 9.371 1.00 38.84 224 GLY A N 1
ATOM 1775 C CA . GLY A 1 224 ? 7.821 26.581 9.869 1.00 38.84 224 GLY A CA 1
A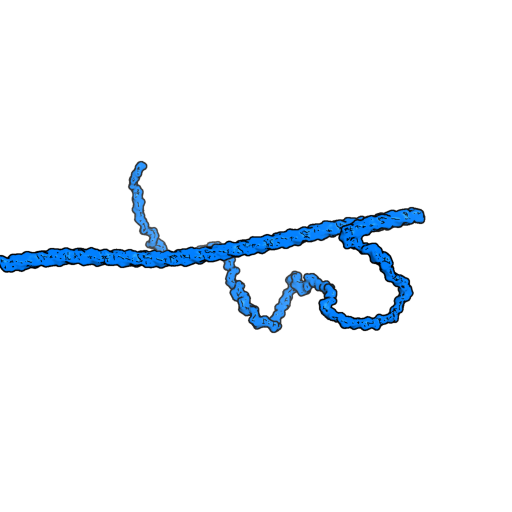TOM 1776 C C . GLY A 1 224 ? 8.939 26.002 10.734 1.00 38.84 224 GLY A C 1
ATOM 1777 O O . GLY A 1 224 ? 8.685 25.504 11.828 1.00 38.84 224 GLY A O 1
ATOM 1778 N N . LEU A 1 225 ? 10.177 26.103 10.249 1.00 41.75 225 LEU A N 1
ATOM 1779 C CA . LEU A 1 225 ? 11.396 25.988 11.050 1.00 41.75 225 LEU A CA 1
ATOM 1780 C C . LEU A 1 225 ? 11.500 27.180 12.022 1.00 41.75 225 LEU A C 1
ATOM 1782 O O . LEU A 1 225 ? 11.320 28.332 11.628 1.00 41.75 225 LEU A O 1
ATOM 1786 N N . LYS A 1 226 ? 11.800 26.886 13.293 1.00 45.28 226 LYS A N 1
ATOM 1787 C CA . LYS A 1 226 ? 12.083 27.862 14.363 1.00 45.28 226 LYS A CA 1
ATOM 1788 C C . LYS A 1 226 ? 13.371 28.649 14.067 1.00 45.28 226 LYS A C 1
ATOM 1790 O O . LYS A 1 226 ? 14.297 28.089 13.482 1.00 45.28 226 LYS A O 1
ATOM 1795 N N . PRO A 1 227 ? 13.503 29.864 14.627 1.00 43.12 227 PRO A N 1
ATOM 1796 C CA . PRO A 1 227 ? 14.638 30.052 15.529 1.00 43.12 227 PRO A CA 1
ATOM 1797 C C . PRO A 1 227 ? 14.305 30.829 16.815 1.00 43.12 227 PRO A C 1
ATOM 1799 O O . PRO A 1 227 ? 13.609 31.834 16.800 1.00 43.12 227 PRO A O 1
ATOM 1802 N N . SER A 1 228 ? 14.914 30.330 17.893 1.00 35.41 228 SER A N 1
ATOM 1803 C CA . SER A 1 228 ? 15.586 31.031 18.998 1.00 35.41 228 SER A CA 1
ATOM 1804 C C . SER A 1 228 ? 14.858 32.045 19.902 1.00 35.41 228 SER A C 1
ATOM 1806 O O . SER A 1 228 ? 14.068 32.889 19.508 1.00 35.41 228 SER A O 1
ATOM 1808 N N . VAL A 1 229 ? 15.237 31.927 21.172 1.00 43.53 229 VAL A N 1
ATOM 1809 C CA . VAL A 1 229 ? 14.723 32.492 22.423 1.00 43.53 229 VAL A CA 1
ATOM 1810 C C . VAL A 1 229 ? 15.156 33.944 22.651 1.00 43.53 229 VAL A C 1
ATOM 1812 O O . VAL A 1 229 ? 16.325 34.268 22.453 1.00 43.53 229 VAL A O 1
ATOM 1815 N N . THR A 1 230 ? 14.277 34.780 23.226 1.00 36.16 230 THR A N 1
ATOM 1816 C CA . THR A 1 230 ? 14.670 35.765 24.261 1.00 36.16 230 THR A CA 1
ATOM 1817 C C . THR A 1 230 ? 13.475 36.245 25.106 1.00 36.16 230 THR A C 1
ATOM 1819 O O . THR A 1 230 ? 12.588 36.936 24.627 1.00 36.16 230 THR A O 1
ATOM 1822 N N . VAL A 1 231 ? 13.487 35.822 26.378 1.00 40.81 231 VAL A N 1
ATOM 1823 C CA . VAL A 1 231 ? 13.215 36.572 27.625 1.00 40.81 231 VAL A CA 1
ATOM 1824 C C . VAL A 1 231 ? 12.013 37.535 27.683 1.00 40.81 231 VAL A C 1
ATOM 1826 O O . VAL A 1 231 ? 12.030 38.609 27.092 1.00 40.81 231 VAL A O 1
ATOM 1829 N N . GLY A 1 232 ? 11.072 37.261 28.602 1.00 36.94 232 GLY A N 1
ATOM 1830 C CA . GLY A 1 232 ? 10.287 38.331 29.227 1.00 36.94 232 GLY A CA 1
ATOM 1831 C C . GLY A 1 232 ? 8.984 37.927 29.924 1.00 36.94 232 GLY A C 1
ATOM 1832 O O . GLY A 1 232 ? 7.966 37.772 29.268 1.00 36.94 232 GLY A O 1
ATOM 1833 N N . LYS A 1 233 ? 9.021 37.958 31.266 1.00 40.50 233 LYS A N 1
ATOM 1834 C CA . LYS A 1 233 ? 7.904 38.201 32.211 1.00 40.50 233 LYS A CA 1
ATOM 1835 C C . LYS A 1 233 ? 7.015 37.007 32.598 1.00 40.50 233 LYS A C 1
ATOM 1837 O O . LYS A 1 233 ? 5.922 36.797 32.090 1.00 40.50 233 LYS A O 1
ATOM 1842 N N . LEU A 1 234 ? 7.492 36.314 33.632 1.00 40.62 234 LEU A N 1
ATOM 1843 C CA . LEU A 1 234 ? 6.710 35.512 34.574 1.00 40.62 234 LEU A CA 1
ATOM 1844 C C . LEU A 1 234 ? 5.799 36.419 35.421 1.00 40.62 234 LEU A C 1
ATOM 1846 O O . LEU A 1 234 ? 6.269 37.394 36.007 1.00 40.62 234 LEU A O 1
ATOM 1850 N N . THR A 1 235 ? 4.516 36.078 35.527 1.00 56.44 235 THR A N 1
ATOM 1851 C CA . THR A 1 235 ? 3.597 36.621 36.542 1.00 56.44 235 THR A CA 1
ATOM 1852 C C . THR A 1 235 ? 3.618 35.745 37.808 1.00 56.44 235 THR A C 1
ATOM 1854 O O . THR A 1 235 ? 3.657 34.520 37.683 1.00 56.44 235 THR A O 1
ATOM 1857 N N . PRO A 1 236 ? 3.548 36.319 39.025 1.00 50.75 236 PRO A N 1
ATOM 1858 C CA . PRO A 1 236 ? 3.960 35.659 40.275 1.00 50.75 236 PRO A CA 1
ATOM 1859 C C . PRO A 1 236 ? 2.973 34.641 40.883 1.00 50.75 236 PRO A C 1
ATOM 1861 O O . PRO A 1 236 ? 3.250 34.100 41.948 1.00 50.75 236 PRO A O 1
ATOM 1864 N N . ASN A 1 237 ? 1.846 34.325 40.241 1.00 47.91 237 ASN A N 1
ATOM 1865 C CA . ASN A 1 237 ? 0.787 33.518 40.875 1.00 47.91 237 ASN A CA 1
ATOM 1866 C C . ASN A 1 237 ? 0.855 32.001 40.622 1.00 47.91 237 ASN A C 1
ATOM 1868 O O . ASN A 1 237 ? -0.005 31.269 41.105 1.00 47.91 237 ASN A O 1
ATOM 1872 N N . ALA A 1 238 ? 1.865 31.501 39.903 1.00 49.19 238 ALA A N 1
ATOM 1873 C CA . ALA A 1 238 ? 1.974 30.072 39.578 1.00 49.19 238 ALA A CA 1
ATOM 1874 C C . ALA A 1 238 ? 2.888 29.258 40.523 1.00 49.19 238 ALA A C 1
ATOM 1876 O O . ALA A 1 238 ? 2.962 28.041 40.384 1.00 49.19 238 ALA A O 1
ATOM 1877 N N . LEU A 1 239 ? 3.560 29.888 41.497 1.00 47.94 239 LEU A N 1
ATOM 1878 C CA . LEU A 1 239 ? 4.596 29.242 42.326 1.00 47.94 239 LEU A CA 1
ATOM 1879 C C . LEU A 1 239 ? 4.173 28.860 43.759 1.00 47.94 239 LEU A C 1
ATOM 1881 O O . LEU A 1 239 ? 5.026 28.510 44.562 1.00 47.94 239 LEU A O 1
ATOM 1885 N N . GLN A 1 240 ? 2.880 28.865 44.103 1.00 50.62 240 GLN A N 1
ATOM 1886 C CA . GLN A 1 240 ? 2.419 28.491 45.459 1.00 50.62 240 GLN A CA 1
ATOM 1887 C C . GLN A 1 240 ? 1.708 27.132 45.569 1.00 50.62 240 GLN A C 1
ATOM 1889 O O . GLN A 1 240 ? 1.147 26.819 46.618 1.00 50.62 240 GLN A O 1
ATOM 1894 N N . LYS A 1 241 ? 1.728 26.289 44.528 1.00 52.12 241 LYS A N 1
ATOM 1895 C CA . LYS A 1 241 ? 1.052 24.974 44.563 1.00 52.12 241 LYS A CA 1
ATOM 1896 C C . LYS A 1 241 ? 1.961 23.746 44.459 1.00 52.12 241 LYS A C 1
ATOM 1898 O O . LYS A 1 241 ? 1.434 22.650 44.315 1.00 52.12 241 LYS A O 1
ATOM 1903 N N . LEU A 1 242 ? 3.283 23.888 44.585 1.00 46.97 242 LEU A N 1
ATOM 1904 C CA . LEU A 1 242 ? 4.207 22.747 44.463 1.00 46.97 242 LEU A CA 1
ATOM 1905 C C . LEU A 1 242 ? 4.951 22.332 45.745 1.00 46.97 242 LEU A C 1
ATOM 1907 O O . LEU A 1 242 ? 5.601 21.295 45.728 1.00 46.97 242 LEU A O 1
ATOM 1911 N N . ASP A 1 243 ? 4.758 23.012 46.879 1.00 46.88 243 ASP A N 1
ATOM 1912 C CA . ASP A 1 243 ? 5.485 22.701 48.131 1.00 46.88 243 ASP A CA 1
ATOM 1913 C C . ASP A 1 243 ? 4.695 21.868 49.155 1.00 46.88 243 ASP A C 1
ATOM 1915 O O . ASP A 1 243 ? 4.893 21.978 50.365 1.00 46.88 243 ASP A O 1
ATOM 1919 N N . LYS A 1 244 ? 3.781 21.001 48.708 1.00 55.66 244 LYS A N 1
ATOM 1920 C CA . LYS A 1 244 ? 3.125 20.037 49.610 1.00 55.66 244 LYS A CA 1
ATOM 1921 C C . LYS A 1 244 ? 3.083 18.639 49.008 1.00 55.66 244 LYS A C 1
ATOM 1923 O O . LYS A 1 244 ? 2.030 18.168 48.594 1.00 55.66 244 LYS A O 1
ATOM 1928 N N . LEU A 1 245 ? 4.231 17.965 49.022 1.00 51.03 245 LEU A N 1
ATOM 1929 C CA . LEU A 1 245 ? 4.297 16.504 49.002 1.00 51.03 245 LEU A CA 1
ATOM 1930 C C . LEU A 1 245 ? 4.950 16.017 50.309 1.00 51.03 245 LEU A C 1
ATOM 1932 O O . LEU A 1 245 ? 5.990 16.550 50.697 1.00 51.03 245 LEU A O 1
ATOM 1936 N N . PRO A 1 246 ? 4.334 15.061 51.028 1.00 48.72 246 PRO A N 1
ATOM 1937 C CA . PRO A 1 246 ? 4.839 14.572 52.306 1.00 48.72 246 PRO A CA 1
ATOM 1938 C C . PRO A 1 246 ? 6.027 13.615 52.129 1.00 48.72 246 PRO A C 1
ATOM 1940 O O . PRO A 1 246 ? 6.052 12.783 51.224 1.00 48.72 246 PRO A O 1
ATOM 1943 N N . ALA A 1 247 ? 6.998 13.727 53.037 1.00 49.53 247 ALA A N 1
ATOM 1944 C CA . ALA A 1 247 ? 8.158 12.851 53.138 1.00 49.53 247 ALA A CA 1
ATOM 1945 C C . ALA A 1 247 ? 7.740 11.413 53.494 1.00 49.53 247 ALA A C 1
ATOM 1947 O O . ALA A 1 247 ? 7.124 11.187 54.536 1.00 49.53 247 ALA A O 1
ATOM 1948 N N . ILE A 1 248 ? 8.112 10.440 52.656 1.00 48.94 248 ILE A N 1
ATOM 1949 C CA . ILE A 1 248 ? 8.027 9.016 52.996 1.00 48.94 248 ILE A CA 1
ATOM 1950 C C . ILE A 1 248 ? 9.402 8.558 53.477 1.00 48.94 248 ILE A C 1
ATOM 1952 O O . ILE A 1 248 ? 10.379 8.496 52.734 1.00 48.94 248 ILE A O 1
ATOM 1956 N N . VAL A 1 249 ? 9.419 8.283 54.775 1.00 48.03 249 VAL A N 1
ATOM 1957 C CA . VAL A 1 249 ? 10.473 7.681 55.583 1.00 48.03 249 VAL A CA 1
ATOM 1958 C C . VAL A 1 249 ? 10.845 6.306 55.022 1.00 48.03 249 VAL A C 1
ATOM 1960 O O . VAL A 1 249 ? 9.995 5.423 54.939 1.00 48.03 249 VAL A O 1
ATOM 1963 N N . GLN A 1 250 ? 12.122 6.101 54.691 1.00 45.72 250 GLN A N 1
ATOM 1964 C CA . GLN A 1 250 ? 12.699 4.762 54.592 1.00 45.72 250 GLN A CA 1
ATOM 1965 C C . GLN A 1 250 ? 13.221 4.360 55.975 1.00 45.72 250 GLN A C 1
ATOM 1967 O O . GLN A 1 250 ? 14.215 4.899 56.458 1.00 45.72 250 GLN A O 1
ATOM 1972 N N . GLN A 1 251 ? 12.531 3.413 56.610 1.00 42.09 251 GLN A N 1
ATOM 1973 C CA . GLN A 1 251 ? 13.057 2.614 57.711 1.00 42.09 251 GLN A CA 1
ATOM 1974 C C . GLN A 1 251 ? 12.902 1.125 57.375 1.00 42.09 251 GLN A C 1
ATOM 1976 O O . GLN A 1 251 ? 11.791 0.645 57.174 1.00 42.09 251 GLN A O 1
ATOM 1981 N N . ASN A 1 252 ? 14.058 0.453 57.408 1.00 37.78 252 ASN A N 1
ATOM 1982 C CA . ASN A 1 252 ? 14.327 -0.942 57.779 1.00 37.78 252 ASN A CA 1
ATOM 1983 C C . ASN A 1 252 ? 13.933 -2.071 56.806 1.00 37.78 252 ASN A C 1
ATOM 1985 O O . ASN A 1 252 ? 12.762 -2.393 56.653 1.00 37.78 252 ASN A O 1
ATOM 1989 N N . ALA A 1 253 ? 14.935 -2.781 56.266 1.00 42.06 253 ALA A N 1
ATOM 1990 C CA . ALA A 1 253 ? 15.514 -3.995 56.880 1.00 42.06 253 ALA A CA 1
ATOM 1991 C C . ALA A 1 253 ? 16.094 -4.952 55.814 1.00 42.06 253 ALA A C 1
ATOM 1993 O O . ALA A 1 253 ? 15.343 -5.525 55.025 1.00 42.06 253 ALA A O 1
ATOM 1994 N N . ASN A 1 254 ? 17.421 -5.125 55.811 1.00 40.06 254 ASN A N 1
ATOM 1995 C CA . ASN A 1 254 ? 18.138 -6.404 55.980 1.00 40.06 254 ASN A CA 1
ATOM 1996 C C . ASN A 1 254 ? 19.648 -6.186 55.859 1.00 40.06 254 ASN A C 1
ATOM 1998 O O . ASN A 1 254 ? 20.063 -5.462 54.929 1.00 40.06 254 ASN A O 1
#

Foldseek 3Di:
DVVVVVVVVVVVVVVVVVVVVVVVVVVVVVVVVVVVVVVVVVVVVVVVVVVVVVVVVVVVVVVVVVVVVVVVVVVVVVVVVVVVVVVVVVVVVVVLVVLVVVLVVQLVVLVVVLVPDDDPDPVVNVVSVVVSVVSVVVSLVSCVVSVNHDDPVVVPPDPPPDPDDPPDDPDDDDDDDPPDDPDDPDPPDDDCPVVPDDDDPPDDDPDPPPPPPPVVPPPPDDDDDDDDDDDDDDDDPPPPPPPDDDDDDDDDDD

Sequence (254 aa):
MQIELLESSQEELAKKNNSNLKVLKMITARARQQELQLEDLESREQEYMQLEEESTQIRQENEQVTDRLERLEEELSRTKQSLSKTTEERDALISGKERLEDVLAAAAMTLQQVSMETAEDEIDTKMRRQTMIERLLLILNSAALLGKAPPPAEFFQQPPKTLMAPLSMVKDVAKTDTSQIPAKEFPHYNLGDLGLVPRPRKLASKQATFASKVAHLSQTTRVGLKPSVTVGKLTPNALQKLDKLPAIVQQNAN